Protein AF-J6I4E5-F1 (afdb_monomer)

Radius of gyration: 21.76 Å; Cα contacts (8 Å, |Δi|>4): 390; chains: 1; bounding box: 49×30×63 Å

Mean predicted aligned error: 10.04 Å

Foldseek 3Di:
DDDDDDDDDDDPPPPPPPPVPPAPAADCLFKFFDPDQKDKDKDWDQDWDWDQDPNWIKGAQRFGKIKMKMDRCNPQQKIKMWMKGDGRDDDPDPAHKIKTKIKMWRFGLFKIKIKIKMKIFKIWTWDDDPNDIDIDIDRGDIDIDIKMKMKGWPPSRNDGPCCVPVVRMPGPDDDDTDIDMDMDD

Solvent-accessible surface area (backbone atoms only — not comparable to full-atom values): 10669 Å² total; per-residue (Å²): 138,86,85,81,84,80,83,84,78,87,74,88,78,78,79,70,81,78,61,80,72,76,78,73,76,58,40,67,86,19,37,43,74,57,88,69,47,60,52,77,47,77,48,70,62,88,83,87,69,73,47,80,54,95,94,40,55,36,36,50,37,64,41,45,31,46,27,47,33,44,31,36,50,72,81,73,26,35,35,43,37,42,33,36,49,76,46,59,49,91,51,102,54,98,58,71,20,45,43,40,40,42,40,40,39,33,55,51,74,46,45,33,40,40,34,40,41,36,43,39,33,17,31,33,33,76,44,80,54,96,93,38,83,47,76,50,81,34,69,85,47,68,51,75,49,54,36,43,35,41,36,36,39,74,41,30,43,49,26,57,66,37,29,75,74,73,59,50,29,42,67,73,39,95,58,71,61,62,73,56,68,56,73,48,112

Secondary structure (DSSP, 8-state):
-----------------------PPP-TTTEEE-S---EEEEE-------EEETTEEEE---EEEEEEEEEETTTTSEEEEEEEEEEE---SS----EEEEEEEEEE-SSEEEEEEEEEEEEEEEEEEETTEEEEEEEEEEEEEEEEEEEEEETTTTT--HIIIII-SEEE-S-----EEEEEE-

Structure (mmCIF, N/CA/C/O backbone):
data_AF-J6I4E5-F1
#
_entry.id   AF-J6I4E5-F1
#
loop_
_atom_site.group_PDB
_atom_site.id
_atom_site.type_symbol
_atom_site.label_atom_id
_atom_site.label_alt_id
_atom_site.label_comp_id
_atom_site.label_asym_id
_atom_site.label_entity_id
_atom_site.label_seq_id
_atom_site.pdbx_PDB_ins_code
_atom_site.Cartn_x
_atom_site.Cartn_y
_atom_site.Cartn_z
_atom_site.occupancy
_atom_site.B_iso_or_equiv
_atom_site.auth_seq_id
_atom_site.auth_comp_id
_atom_site.auth_asym_id
_atom_site.auth_atom_id
_atom_site.pdbx_PDB_model_num
ATOM 1 N N . MET A 1 1 ? -11.568 13.460 -37.933 1.00 37.59 1 MET A N 1
ATOM 2 C CA . MET A 1 1 ? -12.802 13.325 -37.129 1.00 37.59 1 MET A CA 1
ATOM 3 C C . MET A 1 1 ? -12.469 12.569 -35.851 1.00 37.59 1 MET A C 1
ATOM 5 O O . MET A 1 1 ? -12.063 11.419 -35.934 1.00 37.59 1 MET A O 1
ATOM 9 N N . ARG A 1 2 ? -12.532 13.238 -34.693 1.00 39.62 2 ARG A N 1
ATOM 10 C CA . ARG A 1 2 ? -12.348 12.634 -33.363 1.00 39.62 2 ARG A CA 1
ATOM 11 C C . ARG A 1 2 ? -13.722 12.202 -32.860 1.00 39.62 2 ARG A C 1
ATOM 13 O O . ARG A 1 2 ? -14.578 13.060 -32.680 1.00 39.62 2 ARG A O 1
ATOM 20 N N . TYR A 1 3 ? -13.924 10.910 -32.638 1.00 40.72 3 TYR A N 1
ATOM 21 C CA . TYR A 1 3 ? -15.111 10.422 -31.945 1.00 40.72 3 TYR A CA 1
ATOM 22 C C . TYR A 1 3 ? -14.778 10.298 -30.463 1.00 40.72 3 TYR A C 1
ATOM 24 O O . TYR A 1 3 ? -14.055 9.395 -30.048 1.00 40.72 3 TYR A O 1
ATOM 32 N N . THR A 1 4 ? -15.276 11.244 -29.674 1.00 40.03 4 THR A N 1
ATOM 33 C CA . THR A 1 4 ? -15.307 11.131 -28.218 1.00 40.03 4 THR A CA 1
ATOM 34 C C . THR A 1 4 ? -16.595 10.398 -27.869 1.00 40.03 4 THR A C 1
ATOM 36 O O . THR A 1 4 ? -17.674 10.982 -27.907 1.00 40.03 4 THR A O 1
ATOM 39 N N . ILE A 1 5 ? -16.501 9.101 -27.588 1.00 45.50 5 ILE A N 1
ATOM 40 C CA . ILE A 1 5 ? -17.634 8.331 -27.070 1.00 45.50 5 ILE A CA 1
ATOM 41 C C . ILE A 1 5 ? -17.696 8.610 -25.569 1.00 45.50 5 ILE A C 1
ATOM 43 O O . ILE A 1 5 ? -16.899 8.085 -24.797 1.00 45.50 5 ILE A O 1
ATOM 47 N N . ILE A 1 6 ? -18.613 9.487 -25.170 1.00 47.22 6 ILE A N 1
ATOM 48 C CA . ILE A 1 6 ? -18.952 9.722 -23.766 1.00 47.22 6 ILE A CA 1
ATOM 49 C C . ILE A 1 6 ? -20.106 8.773 -23.439 1.00 47.22 6 ILE A C 1
ATOM 51 O O . ILE A 1 6 ? -21.256 9.035 -23.785 1.00 47.22 6 ILE A O 1
ATOM 55 N N . GLN A 1 7 ? -19.795 7.641 -22.810 1.00 36.03 7 GLN A N 1
ATOM 56 C CA . GLN A 1 7 ? -20.808 6.795 -22.182 1.00 36.03 7 GLN A CA 1
ATOM 57 C C . GLN A 1 7 ? -21.244 7.459 -20.873 1.00 36.03 7 GLN A C 1
ATOM 59 O O . GLN A 1 7 ? -20.488 7.509 -19.905 1.00 36.03 7 GLN A O 1
ATOM 64 N N . ILE A 1 8 ? -22.462 7.998 -20.858 1.00 42.75 8 ILE A N 1
ATOM 65 C CA . ILE A 1 8 ? -23.124 8.478 -19.644 1.00 42.75 8 ILE A CA 1
ATOM 66 C C . ILE A 1 8 ? -23.880 7.288 -19.056 1.00 42.75 8 ILE A C 1
ATOM 68 O O . ILE A 1 8 ? -24.980 6.958 -19.494 1.00 42.75 8 ILE A O 1
ATOM 72 N N . THR A 1 9 ? -23.270 6.617 -18.083 1.00 43.91 9 THR A N 1
ATOM 73 C CA . THR A 1 9 ? -23.942 5.587 -17.285 1.00 43.91 9 THR A CA 1
ATOM 74 C C . THR A 1 9 ? -24.596 6.271 -16.088 1.00 43.91 9 THR A C 1
ATOM 76 O O . THR A 1 9 ? -23.921 6.656 -15.135 1.00 43.91 9 THR A O 1
ATOM 79 N N . THR A 1 10 ? -25.913 6.461 -16.142 1.00 40.94 10 THR A N 1
ATOM 80 C CA . THR A 1 10 ? -26.705 6.979 -15.019 1.00 40.94 10 THR A CA 1
ATOM 81 C C . THR A 1 10 ? -26.720 5.940 -13.898 1.00 40.94 10 THR A C 1
ATOM 83 O O . THR A 1 10 ? -27.325 4.880 -14.047 1.00 40.94 10 THR A O 1
ATOM 86 N N . PHE A 1 11 ? -26.043 6.214 -12.780 1.00 45.56 11 PHE A N 1
ATOM 87 C CA . PHE A 1 11 ? -25.994 5.310 -11.630 1.00 45.56 11 PHE A CA 1
ATOM 88 C C . PHE A 1 11 ? -26.965 5.770 -10.538 1.00 45.56 11 PHE A C 1
ATOM 90 O O . PHE A 1 11 ? -26.900 6.907 -10.071 1.00 45.56 11 PHE A O 1
ATOM 97 N N . PHE A 1 12 ? -27.860 4.872 -10.119 1.00 36.31 12 PHE A N 1
ATOM 98 C CA . PHE A 1 12 ? -28.726 5.067 -8.958 1.00 36.31 12 PHE A CA 1
ATOM 99 C C . PHE A 1 12 ? -27.872 5.033 -7.687 1.00 36.31 12 PHE A C 1
ATOM 101 O O . PHE A 1 12 ? -27.502 3.976 -7.179 1.00 36.31 12 PHE A O 1
ATOM 108 N N . PHE A 1 13 ? -27.551 6.212 -7.164 1.00 37.28 13 PHE A N 1
ATOM 109 C CA . PHE A 1 13 ? -26.934 6.358 -5.855 1.00 37.28 13 PHE A CA 1
ATOM 110 C C . PHE A 1 13 ? -28.024 6.145 -4.797 1.00 37.28 13 PHE A C 1
ATOM 112 O O . PHE A 1 13 ? -28.752 7.068 -4.436 1.00 37.28 13 PHE A O 1
ATOM 119 N N . VAL A 1 14 ? -28.184 4.912 -4.308 1.00 39.34 14 VAL A N 1
ATOM 120 C CA . VAL A 1 14 ? -28.961 4.684 -3.085 1.00 39.34 14 VAL A CA 1
ATOM 121 C C . VAL A 1 14 ? -28.130 5.256 -1.941 1.00 39.34 14 VAL A C 1
ATOM 123 O O . VAL A 1 14 ? -27.245 4.593 -1.403 1.00 39.34 14 VAL A O 1
ATOM 126 N N . ILE A 1 15 ? -28.388 6.520 -1.594 1.00 43.16 15 ILE A N 1
ATOM 127 C CA . ILE A 1 15 ? -27.925 7.129 -0.346 1.00 43.16 15 ILE A CA 1
ATOM 128 C C . ILE A 1 15 ? -28.680 6.410 0.772 1.00 43.16 15 ILE A C 1
ATOM 130 O O . ILE A 1 15 ? -29.715 6.863 1.261 1.00 43.16 15 ILE A O 1
ATOM 134 N N . LEU A 1 16 ? -28.193 5.231 1.153 1.00 40.03 16 LEU A N 1
ATOM 135 C CA . LEU A 1 16 ? -28.615 4.594 2.384 1.00 40.03 16 LEU A CA 1
ATOM 136 C C . LEU A 1 16 ? -28.055 5.475 3.496 1.00 40.03 16 LEU A C 1
ATOM 138 O O . LEU A 1 16 ? -26.851 5.459 3.727 1.00 40.03 16 LEU A O 1
ATOM 142 N N . ASN A 1 17 ? -28.920 6.310 4.077 1.00 36.25 17 ASN A N 1
ATOM 143 C CA . ASN A 1 17 ? -28.700 7.144 5.257 1.00 36.25 17 ASN A CA 1
ATOM 144 C C . ASN A 1 17 ? -27.487 6.686 6.082 1.00 36.25 17 ASN A C 1
ATOM 146 O O . ASN A 1 17 ? -27.611 5.853 6.984 1.00 36.25 17 ASN A O 1
ATOM 150 N N . ILE A 1 18 ? -26.310 7.249 5.786 1.00 46.31 18 ILE A N 1
ATOM 151 C CA . ILE A 1 18 ? -25.128 7.125 6.635 1.00 46.31 18 ILE A CA 1
ATOM 152 C C . ILE A 1 18 ? -25.397 8.066 7.804 1.00 46.31 18 ILE A C 1
ATOM 154 O O . ILE A 1 18 ? -24.835 9.152 7.915 1.00 46.31 18 ILE A O 1
ATOM 158 N N . THR A 1 19 ? -26.311 7.659 8.684 1.00 43.56 19 THR A N 1
ATOM 159 C CA . THR A 1 19 ? -26.221 8.081 10.075 1.00 43.56 19 THR A CA 1
ATOM 160 C C . T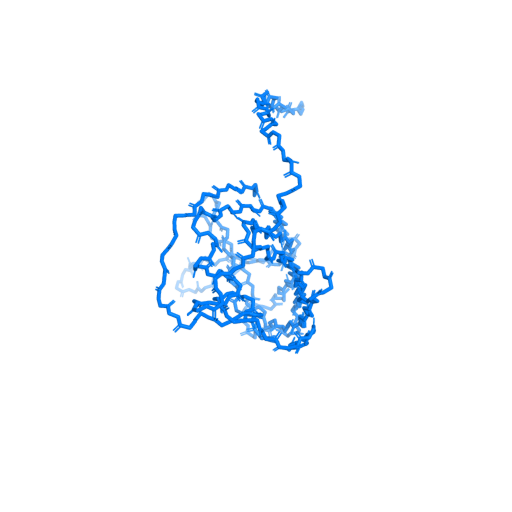HR A 1 19 ? -24.780 7.803 10.462 1.00 43.56 19 THR A C 1
ATOM 162 O O . THR A 1 19 ? -24.308 6.680 10.270 1.00 43.56 19 THR A O 1
ATOM 165 N N . PHE A 1 20 ? -24.049 8.841 10.885 1.00 44.84 20 PHE A N 1
ATOM 166 C CA . PHE A 1 20 ? -22.719 8.692 11.463 1.00 44.84 20 PHE A CA 1
ATOM 167 C C . PHE A 1 20 ? -22.801 7.502 12.399 1.00 44.84 20 PHE A C 1
ATOM 169 O O . PHE A 1 20 ? -23.506 7.573 13.404 1.00 44.84 20 PHE A O 1
ATOM 176 N N . ALA A 1 21 ? -22.226 6.372 11.981 1.00 47.66 21 ALA A N 1
ATOM 177 C CA . ALA A 1 21 ? -22.474 5.111 12.640 1.00 47.66 21 ALA A CA 1
ATOM 178 C C . ALA A 1 21 ? -21.911 5.267 14.044 1.00 47.66 21 ALA A C 1
ATOM 180 O O . ALA A 1 21 ? -20.694 5.200 14.218 1.00 47.66 21 ALA A O 1
ATOM 181 N N . ILE A 1 22 ? -22.793 5.541 15.012 1.00 47.34 22 ILE A N 1
ATOM 182 C CA . ILE A 1 22 ? -22.440 5.681 16.416 1.00 47.34 22 ILE A CA 1
ATOM 183 C C . ILE A 1 22 ? -21.686 4.401 16.730 1.00 47.34 22 ILE A C 1
ATOM 185 O O . ILE A 1 22 ? -22.199 3.285 16.564 1.00 47.34 22 ILE A O 1
ATOM 189 N N . ALA A 1 23 ? -20.395 4.579 16.982 1.00 53.03 23 ALA A N 1
ATOM 190 C CA . ALA A 1 23 ? -19.439 3.501 17.026 1.00 53.03 23 ALA A CA 1
ATOM 191 C C . ALA A 1 23 ? -19.813 2.624 18.218 1.00 53.03 23 ALA A C 1
ATOM 193 O O . ALA A 1 23 ? -19.509 2.967 19.351 1.00 53.03 23 ALA A O 1
ATOM 194 N N . GLN A 1 24 ? -20.506 1.515 17.961 1.00 61.06 24 GLN A N 1
ATOM 195 C CA . GLN A 1 24 ? -20.864 0.574 19.012 1.00 61.06 24 GLN A CA 1
ATOM 196 C C . GLN A 1 24 ? -19.583 0.082 19.684 1.00 61.06 24 GLN A C 1
ATOM 198 O O . GLN A 1 24 ? -18.591 -0.213 19.003 1.00 61.06 24 GLN A O 1
ATOM 203 N N . ASP A 1 25 ? -19.595 0.037 21.010 1.00 72.62 25 ASP A N 1
ATOM 204 C CA . ASP A 1 25 ? -18.438 -0.425 21.754 1.00 72.62 25 ASP A CA 1
ATOM 205 C C . ASP A 1 25 ? -18.138 -1.882 21.437 1.00 72.62 25 ASP A C 1
ATOM 207 O O . ASP A 1 25 ? -19.034 -2.708 21.220 1.00 72.62 25 ASP A O 1
ATOM 211 N N . LYS A 1 26 ? -16.839 -2.157 21.312 1.00 82.88 26 LYS A N 1
ATOM 212 C CA . LYS A 1 26 ? -16.362 -3.506 21.057 1.00 82.88 26 LYS A CA 1
ATOM 213 C C . LYS A 1 26 ? -16.487 -4.323 22.327 1.00 82.88 26 LYS A C 1
ATOM 215 O O . LYS A 1 26 ? -16.361 -3.803 23.432 1.00 82.88 26 LYS A O 1
ATOM 220 N N . ASP A 1 27 ? -16.721 -5.611 22.141 1.00 87.12 27 ASP A N 1
ATOM 221 C CA . ASP A 1 27 ? -16.734 -6.558 23.240 1.00 87.12 27 ASP A CA 1
ATOM 222 C C . ASP A 1 27 ? -15.291 -6.753 23.727 1.00 87.12 27 ASP A C 1
ATOM 224 O O . ASP A 1 27 ? -14.469 -7.363 23.037 1.00 87.12 27 ASP A O 1
ATOM 228 N N . THR A 1 28 ? -14.970 -6.201 24.899 1.00 87.56 28 THR A N 1
ATOM 229 C CA . THR A 1 28 ? -13.613 -6.210 25.469 1.00 87.56 28 THR A CA 1
ATOM 230 C C . THR A 1 28 ? -13.129 -7.612 25.837 1.00 87.56 28 THR A C 1
ATOM 232 O O . THR A 1 28 ? -11.925 -7.832 25.944 1.00 87.56 28 THR A O 1
ATOM 235 N N . LEU A 1 29 ? -14.036 -8.593 25.951 1.00 92.12 29 LEU A N 1
ATOM 236 C CA . LEU A 1 29 ? -13.676 -10.005 26.112 1.00 92.12 29 LEU A CA 1
ATOM 237 C C . LEU A 1 29 ? -13.125 -10.620 24.816 1.00 92.12 29 LEU A C 1
ATOM 239 O O . LEU A 1 29 ? -12.485 -11.673 24.861 1.00 92.12 29 LEU A O 1
ATOM 243 N N . TYR A 1 30 ? -13.405 -9.997 23.668 1.00 91.62 30 TYR A N 1
ATOM 244 C CA . TYR A 1 30 ? -12.978 -10.447 22.344 1.00 91.62 30 TYR A CA 1
ATOM 245 C C . TYR A 1 30 ? -11.895 -9.561 21.742 1.00 91.62 30 TYR A C 1
ATOM 247 O O . TYR A 1 30 ? -11.025 -10.082 21.046 1.00 91.62 30 TYR A O 1
ATOM 255 N N . VAL A 1 31 ? -11.943 -8.249 21.976 1.00 90.81 31 VAL A N 1
ATOM 256 C CA . VAL A 1 31 ? -11.064 -7.279 21.320 1.00 90.81 31 VAL A CA 1
ATOM 257 C C . VAL A 1 31 ? -10.491 -6.297 22.332 1.00 90.81 31 VAL A C 1
ATOM 259 O O . VAL A 1 31 ? -11.226 -5.641 23.063 1.00 90.81 31 VAL A O 1
ATOM 262 N N . GLN A 1 32 ? -9.171 -6.152 22.323 1.00 90.69 32 GLN A N 1
ATOM 263 C CA . GLN A 1 32 ? -8.441 -5.213 23.170 1.00 90.69 32 GLN A CA 1
ATOM 264 C C . GLN A 1 32 ? -7.775 -4.134 22.319 1.00 90.69 32 GLN A C 1
ATOM 266 O O . GLN A 1 32 ? -7.131 -4.447 21.324 1.00 90.69 32 GLN A O 1
ATOM 271 N N . GLU A 1 33 ? -7.880 -2.868 22.711 1.00 87.06 33 GLU A N 1
ATOM 272 C CA . GLU A 1 33 ? -7.160 -1.780 22.040 1.00 87.06 33 GLU A CA 1
ATOM 273 C C . GLU A 1 33 ? -5.726 -1.655 22.566 1.00 87.06 33 GLU A C 1
ATOM 275 O O . GLU A 1 33 ? -5.485 -1.722 23.774 1.00 87.06 33 GLU A O 1
ATOM 280 N N . TYR A 1 34 ? -4.768 -1.404 21.673 1.00 86.56 34 TYR A N 1
ATOM 281 C CA . TYR A 1 34 ? -3.417 -1.041 22.088 1.00 86.56 34 TYR A CA 1
ATOM 282 C C . TYR A 1 34 ? -3.360 0.414 22.591 1.00 86.56 34 TYR A C 1
ATOM 284 O O . TYR A 1 34 ? -4.104 1.290 22.130 1.00 86.56 34 TYR A O 1
ATOM 292 N N . PRO A 1 35 ? -2.453 0.725 23.535 1.00 82.81 35 PRO A N 1
ATOM 293 C CA . PRO A 1 35 ? -2.331 2.076 24.075 1.00 82.81 35 PRO A CA 1
ATOM 294 C C . PRO A 1 35 ? -1.676 3.056 23.088 1.00 82.81 35 PRO A C 1
ATOM 296 O O . PRO A 1 35 ? -1.903 4.264 23.186 1.00 82.81 35 PRO A O 1
ATOM 299 N N . HIS A 1 36 ? -0.887 2.558 22.130 1.00 83.44 36 HIS A N 1
ATOM 300 C CA . HIS A 1 36 ? -0.099 3.380 21.213 1.00 83.44 36 HIS A CA 1
ATOM 301 C C . HIS A 1 36 ? -0.985 4.190 20.260 1.00 83.44 36 HIS A C 1
ATOM 303 O O . HIS A 1 36 ? -1.789 3.648 19.501 1.00 83.44 36 HIS A O 1
ATOM 309 N N . LYS A 1 37 ? -0.823 5.517 20.288 1.00 84.88 37 LYS A N 1
ATOM 310 C CA . LYS A 1 37 ? -1.666 6.445 19.519 1.00 84.88 37 LYS A CA 1
ATOM 311 C C . LYS A 1 37 ? -1.223 6.605 18.066 1.00 84.88 37 LYS A C 1
ATOM 313 O O . LYS A 1 37 ? -2.062 6.899 17.215 1.00 84.88 37 LYS A O 1
ATOM 318 N N . TRP A 1 38 ? 0.066 6.412 17.801 1.00 88.25 38 TRP A N 1
ATOM 319 C CA . TRP A 1 38 ? 0.675 6.580 16.490 1.00 88.25 38 TRP A CA 1
ATOM 320 C C . TRP A 1 38 ? 1.823 5.592 16.274 1.00 88.25 38 TRP A C 1
ATOM 322 O O . 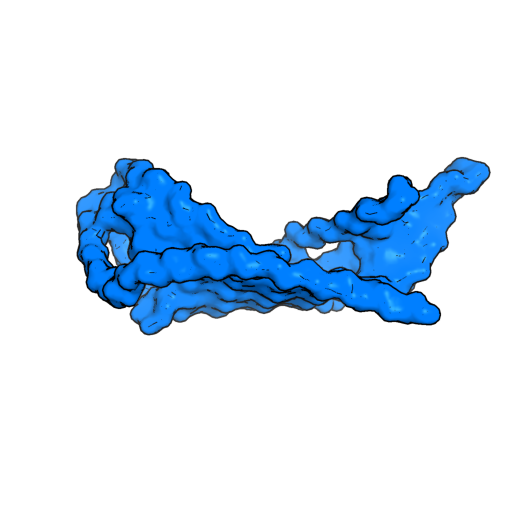TRP A 1 38 ? 2.296 4.965 17.222 1.00 88.25 38 TRP A O 1
ATOM 332 N N . TRP A 1 39 ? 2.242 5.436 15.022 1.00 88.94 39 TRP A N 1
ATOM 333 C CA . TRP A 1 39 ? 3.425 4.666 14.644 1.00 88.94 39 TRP A CA 1
ATOM 334 C C . TRP A 1 39 ? 4.042 5.222 13.364 1.00 88.94 39 TRP A C 1
ATOM 336 O O . TRP A 1 39 ? 3.353 5.853 12.561 1.00 88.94 39 TRP A O 1
ATOM 346 N N . VAL A 1 40 ? 5.329 4.943 13.170 1.00 91.88 40 VAL A N 1
ATOM 347 C CA . VAL A 1 40 ? 6.063 5.189 11.924 1.00 91.88 40 VAL A CA 1
ATOM 348 C C . VAL A 1 40 ? 6.750 3.888 11.521 1.00 91.88 40 VAL A C 1
ATOM 350 O O . VAL A 1 40 ? 7.244 3.167 12.387 1.00 91.88 40 VAL A O 1
ATOM 353 N N . LYS A 1 41 ? 6.742 3.548 10.228 1.00 90.62 41 LYS A N 1
ATOM 354 C CA . LYS A 1 41 ? 7.430 2.358 9.707 1.00 90.62 41 LYS A CA 1
ATOM 355 C C . LYS A 1 41 ? 8.154 2.672 8.410 1.00 90.62 41 LYS A C 1
ATOM 357 O O . LYS A 1 41 ? 7.606 3.367 7.561 1.00 90.62 41 LYS A O 1
ATOM 362 N N . ALA A 1 42 ? 9.340 2.107 8.241 1.00 93.19 42 ALA A N 1
ATOM 363 C CA . ALA A 1 42 ? 9.970 1.963 6.937 1.00 93.19 42 ALA A CA 1
ATOM 364 C C . ALA A 1 42 ? 9.672 0.556 6.403 1.00 93.19 42 ALA A C 1
ATOM 366 O O . ALA A 1 42 ? 9.575 -0.396 7.178 1.00 93.19 42 ALA A O 1
ATOM 367 N N . PHE A 1 43 ? 9.482 0.421 5.096 1.00 90.38 43 PHE A N 1
ATOM 368 C CA . PHE A 1 43 ? 9.214 -0.863 4.455 1.00 90.38 43 PHE A CA 1
ATOM 369 C C . PHE A 1 43 ? 9.771 -0.895 3.033 1.00 90.38 43 PHE A C 1
ATOM 371 O O . PHE A 1 43 ? 10.015 0.140 2.419 1.00 90.38 43 PHE A O 1
ATOM 378 N N 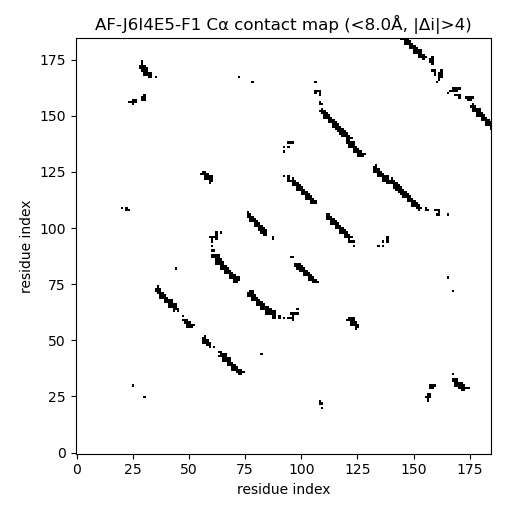. ILE A 1 44 ? 9.948 -2.098 2.499 1.00 90.25 44 ILE A N 1
ATOM 379 C CA . ILE A 1 44 ? 10.409 -2.329 1.131 1.00 90.25 44 ILE A CA 1
ATOM 380 C C . ILE A 1 44 ? 9.267 -3.017 0.376 1.00 90.25 44 ILE A C 1
ATOM 382 O O . ILE A 1 44 ? 9.030 -4.206 0.601 1.00 90.25 44 ILE A O 1
ATOM 386 N N . PRO A 1 45 ? 8.497 -2.298 -0.461 1.00 85.00 45 PRO A N 1
ATOM 387 C CA . PRO A 1 45 ? 7.431 -2.917 -1.232 1.00 85.00 45 PRO A CA 1
ATOM 388 C C . PRO A 1 45 ? 7.986 -3.623 -2.468 1.00 85.00 45 PRO A C 1
ATOM 390 O O . PRO A 1 45 ? 8.797 -3.069 -3.207 1.00 85.00 45 PRO A O 1
ATOM 393 N N . ASN A 1 46 ? 7.471 -4.820 -2.734 1.00 80.12 46 ASN A N 1
ATOM 394 C CA . ASN A 1 46 ? 7.691 -5.530 -3.986 1.00 80.12 46 ASN A CA 1
ATOM 395 C C . ASN A 1 46 ? 6.372 -5.538 -4.774 1.00 80.12 46 ASN A C 1
ATOM 397 O O . ASN A 1 46 ? 5.430 -6.236 -4.402 1.00 80.12 46 ASN A O 1
ATOM 401 N N . LYS A 1 47 ? 6.271 -4.686 -5.801 1.00 78.19 47 LYS A N 1
ATOM 402 C CA . LYS A 1 47 ? 5.076 -4.533 -6.646 1.00 78.19 47 LYS A CA 1
ATOM 403 C C . LYS A 1 47 ? 5.467 -4.759 -8.103 1.00 78.19 47 LYS A C 1
ATOM 405 O O . LYS A 1 47 ? 6.437 -4.178 -8.579 1.00 78.19 47 LYS A O 1
ATOM 410 N N . MET A 1 48 ? 4.685 -5.575 -8.805 1.00 75.62 48 MET A N 1
ATOM 411 C CA . MET A 1 48 ? 4.849 -5.848 -10.231 1.00 75.62 48 MET A CA 1
ATOM 412 C C . MET A 1 48 ? 3.599 -5.391 -10.981 1.00 75.62 48 MET A C 1
ATOM 414 O O . MET A 1 48 ? 2.478 -5.677 -10.563 1.00 75.62 48 MET A O 1
ATOM 418 N N . LEU A 1 49 ? 3.802 -4.700 -12.099 1.00 85.38 49 LEU A N 1
ATOM 419 C CA . LEU A 1 49 ? 2.749 -4.304 -13.023 1.00 85.38 49 LEU A CA 1
ATOM 420 C C . LEU A 1 49 ? 3.158 -4.763 -14.416 1.00 85.38 49 LEU A C 1
ATOM 422 O O . LEU A 1 49 ? 4.257 -4.454 -14.847 1.00 85.38 49 LEU A O 1
ATOM 426 N N . THR A 1 50 ? 2.276 -5.444 -15.134 1.00 87.19 50 THR A N 1
ATOM 427 C CA . THR A 1 50 ? 2.516 -5.845 -16.522 1.00 87.19 50 THR A CA 1
ATOM 428 C C . THR A 1 50 ? 1.308 -5.436 -17.349 1.00 87.19 50 THR A C 1
ATOM 430 O O . THR A 1 50 ? 0.173 -5.646 -16.924 1.00 87.19 50 THR A O 1
ATOM 433 N N . ILE A 1 51 ? 1.538 -4.856 -18.528 1.00 90.62 51 ILE A N 1
ATOM 434 C CA . ILE A 1 51 ? 0.462 -4.483 -19.454 1.00 90.62 51 ILE A CA 1
ATOM 435 C C . ILE A 1 51 ? 0.409 -5.521 -20.569 1.00 90.62 51 ILE A C 1
ATOM 437 O O . ILE A 1 51 ? 1.420 -5.787 -21.223 1.00 90.62 51 ILE A O 1
ATOM 441 N N . LEU A 1 52 ? -0.776 -6.074 -20.810 1.00 91.69 52 LEU A N 1
ATOM 442 C CA . LEU A 1 52 ? -1.058 -6.894 -21.981 1.00 91.69 52 LEU A CA 1
ATOM 443 C C . LEU A 1 52 ? -1.852 -6.057 -22.985 1.00 91.69 52 LEU A C 1
ATOM 445 O O . LEU A 1 52 ? -2.960 -5.619 -22.688 1.00 91.69 52 LEU A O 1
ATOM 449 N N . HIS A 1 53 ? -1.294 -5.848 -24.173 1.00 88.94 53 HIS A N 1
ATOM 450 C CA . HIS A 1 53 ? -1.964 -5.128 -25.253 1.00 88.94 53 HIS A CA 1
ATOM 451 C C . HIS A 1 53 ? -1.602 -5.762 -26.596 1.00 88.94 53 HIS A C 1
ATOM 453 O O . HIS A 1 53 ? -0.423 -5.970 -26.877 1.00 88.94 53 HIS A O 1
ATOM 459 N N . ASP A 1 54 ? -2.601 -6.126 -27.403 1.00 87.12 54 ASP A N 1
ATOM 460 C CA . ASP A 1 54 ? -2.426 -6.751 -28.724 1.00 87.12 54 ASP A CA 1
ATOM 461 C C . ASP A 1 54 ? -1.428 -7.924 -28.741 1.00 87.12 54 ASP A C 1
ATOM 463 O O . ASP A 1 54 ? -0.525 -7.998 -29.578 1.00 87.12 54 ASP A O 1
ATOM 467 N N . LYS A 1 55 ? -1.564 -8.844 -27.773 1.00 85.38 55 LYS A N 1
ATOM 468 C CA . LYS A 1 55 ? -0.669 -10.005 -27.559 1.00 85.38 55 LYS A CA 1
ATOM 469 C C . LYS A 1 55 ? 0.798 -9.640 -27.266 1.00 85.38 55 LYS A C 1
ATOM 471 O O . LYS A 1 55 ? 1.652 -10.524 -27.234 1.00 85.38 55 LYS A O 1
ATOM 476 N N . LYS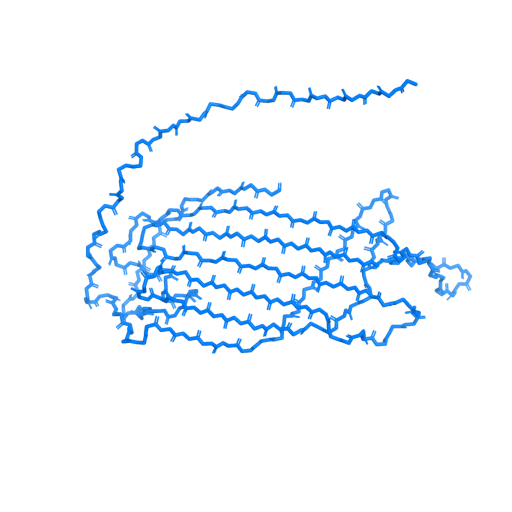 A 1 56 ? 1.110 -8.363 -27.030 1.00 87.12 56 LYS A N 1
ATOM 477 C CA . LYS A 1 56 ? 2.417 -7.890 -26.562 1.00 87.12 56 LYS A CA 1
ATOM 478 C C . LYS A 1 56 ? 2.362 -7.625 -25.066 1.00 87.12 56 LYS A C 1
ATOM 480 O O . LYS A 1 56 ? 1.373 -7.118 -24.541 1.00 87.12 56 LYS A O 1
ATOM 485 N N . ILE A 1 57 ? 3.460 -7.962 -24.402 1.00 89.88 57 ILE A N 1
ATOM 486 C CA . ILE A 1 57 ? 3.642 -7.777 -22.968 1.00 89.88 57 ILE A CA 1
ATOM 487 C C . ILE A 1 57 ? 4.604 -6.612 -22.761 1.00 89.88 57 ILE A C 1
ATOM 489 O O . ILE A 1 57 ? 5.735 -6.652 -23.253 1.00 89.88 57 ILE A O 1
ATOM 493 N N . TYR A 1 58 ? 4.153 -5.598 -22.032 1.00 89.69 58 TYR A N 1
ATOM 494 C CA . TYR A 1 58 ? 4.963 -4.464 -21.610 1.00 89.69 58 TYR A CA 1
ATOM 495 C C . TYR A 1 58 ? 5.296 -4.645 -20.133 1.00 89.69 58 TYR A C 1
ATOM 497 O O . TYR A 1 58 ? 4.398 -4.674 -19.288 1.00 89.69 58 TYR A O 1
ATOM 505 N N . ASN A 1 59 ? 6.583 -4.773 -19.836 1.00 87.19 59 ASN A N 1
ATOM 506 C CA . ASN A 1 59 ? 7.093 -4.949 -18.483 1.00 87.19 59 ASN A CA 1
ATOM 507 C C . ASN A 1 59 ? 7.870 -3.699 -18.056 1.00 87.19 59 ASN A C 1
ATOM 509 O O . ASN A 1 59 ? 8.580 -3.126 -18.880 1.00 87.19 59 ASN A O 1
ATOM 513 N N . PRO A 1 60 ? 7.761 -3.257 -16.801 1.00 83.38 60 PRO A N 1
ATOM 514 C CA . PRO A 1 60 ? 8.655 -2.269 -16.229 1.00 83.38 60 PRO A CA 1
ATOM 515 C C . PRO A 1 60 ? 10.009 -2.914 -15.916 1.00 83.38 60 PRO A C 1
ATOM 517 O O . PRO A 1 60 ? 10.110 -4.119 -15.674 1.00 83.38 60 PRO A O 1
ATOM 520 N N . THR A 1 61 ? 11.054 -2.100 -15.866 1.00 78.25 61 THR A N 1
ATOM 521 C CA . THR A 1 61 ? 12.357 -2.476 -15.331 1.00 78.25 61 THR A CA 1
ATOM 522 C C . THR A 1 61 ? 12.285 -2.456 -13.808 1.00 78.25 61 THR A C 1
ATOM 524 O O . THR A 1 61 ? 12.430 -1.395 -13.218 1.00 78.25 61 THR A O 1
ATOM 527 N N . TYR A 1 62 ? 11.990 -3.598 -13.180 1.00 75.19 62 TYR A N 1
ATOM 528 C CA . TYR A 1 62 ? 11.782 -3.770 -11.732 1.00 75.19 62 TYR A CA 1
ATOM 529 C C . TYR A 1 62 ? 12.648 -2.836 -10.859 1.00 75.19 62 TYR A C 1
ATOM 531 O O . TYR A 1 62 ? 13.809 -3.151 -10.595 1.00 75.19 62 TYR A O 1
ATOM 539 N N . PRO A 1 63 ? 12.132 -1.683 -10.395 1.00 75.06 63 PRO A N 1
ATOM 540 C CA . PRO A 1 63 ? 12.924 -0.805 -9.557 1.00 75.06 63 PRO A CA 1
ATOM 541 C C . PRO A 1 63 ? 12.803 -1.244 -8.099 1.00 75.06 63 PRO A C 1
ATOM 543 O O . PRO A 1 63 ? 11.738 -1.664 -7.638 1.00 75.06 63 PRO A O 1
ATOM 546 N N . GLN A 1 64 ? 13.897 -1.123 -7.352 1.00 83.38 64 GLN A N 1
ATOM 547 C CA . GLN A 1 64 ? 13.863 -1.316 -5.913 1.00 83.38 64 GLN A CA 1
ATOM 548 C C . GLN A 1 64 ? 13.175 -0.105 -5.274 1.00 83.38 64 GLN A C 1
ATOM 550 O O . GLN A 1 64 ? 13.675 1.024 -5.331 1.00 83.38 64 GLN A O 1
ATOM 555 N N . ASN A 1 65 ? 12.023 -0.352 -4.657 1.00 86.00 65 ASN A N 1
ATOM 556 C CA . ASN A 1 65 ? 11.235 0.673 -3.986 1.00 86.00 65 ASN A CA 1
ATOM 557 C C . ASN A 1 65 ? 11.518 0.676 -2.483 1.00 86.00 65 ASN A C 1
ATOM 559 O O . ASN A 1 65 ? 11.743 -0.374 -1.878 1.00 86.00 65 ASN A O 1
ATOM 563 N N . ILE A 1 66 ? 11.445 1.854 -1.872 1.00 90.19 66 ILE A N 1
ATOM 564 C CA . ILE A 1 66 ? 11.430 2.026 -0.417 1.00 90.19 66 ILE A CA 1
ATOM 565 C C . ILE A 1 66 ? 10.195 2.849 -0.071 1.00 90.19 66 ILE A C 1
ATOM 567 O O . ILE A 1 66 ? 9.772 3.726 -0.825 1.00 90.19 66 ILE A O 1
ATOM 571 N N . GLY A 1 67 ? 9.578 2.530 1.058 1.00 91.44 67 GLY A N 1
ATOM 572 C CA . GLY A 1 67 ? 8.417 3.228 1.565 1.00 91.44 67 GLY A CA 1
ATOM 573 C C . GLY A 1 67 ? 8.555 3.618 3.021 1.00 91.44 67 GLY A C 1
ATOM 574 O O . GLY A 1 67 ? 9.240 2.966 3.811 1.00 91.44 67 GLY A O 1
ATOM 575 N N . VAL A 1 68 ? 7.849 4.683 3.370 1.00 93.19 68 VAL A N 1
ATOM 576 C CA . VAL A 1 68 ? 7.643 5.137 4.739 1.00 93.19 68 VAL A CA 1
ATOM 577 C C . VAL A 1 68 ? 6.142 5.234 4.973 1.00 93.19 68 VAL A C 1
ATOM 579 O O . VAL A 1 68 ? 5.375 5.623 4.094 1.00 93.19 68 VAL A O 1
ATOM 582 N N . GLY A 1 69 ? 5.702 4.836 6.158 1.00 91.75 69 GLY A N 1
ATOM 583 C CA . GLY A 1 69 ? 4.316 4.942 6.576 1.00 91.75 69 GLY A CA 1
ATOM 584 C C . GLY A 1 69 ? 4.195 5.589 7.942 1.00 91.75 69 GLY A C 1
ATOM 585 O O . GLY A 1 69 ? 5.057 5.404 8.800 1.00 91.75 69 GLY A O 1
ATOM 586 N N . VAL A 1 70 ? 3.094 6.304 8.138 1.00 90.94 70 VAL A N 1
ATOM 587 C CA . VAL A 1 70 ? 2.680 6.888 9.411 1.00 90.94 70 VAL A CA 1
ATOM 588 C C . VAL A 1 70 ? 1.244 6.467 9.676 1.00 90.94 70 VAL A C 1
ATOM 590 O O . VAL A 1 70 ? 0.397 6.533 8.787 1.00 90.94 70 VAL A O 1
ATOM 593 N N . GLY A 1 71 ? 0.945 6.059 10.903 1.00 88.56 71 GLY A N 1
ATOM 594 C CA . GLY A 1 71 ? -0.426 5.792 11.317 1.00 88.56 71 GLY A CA 1
ATOM 595 C C . GLY A 1 71 ? -0.844 6.597 12.525 1.00 88.56 71 GLY A C 1
ATOM 596 O O . GLY A 1 71 ? -0.126 6.643 13.519 1.00 88.56 71 GLY A O 1
ATOM 597 N N . LEU A 1 72 ? -2.031 7.194 12.450 1.00 84.62 72 LEU A N 1
ATOM 598 C CA . LEU A 1 72 ? -2.659 8.032 13.472 1.00 84.62 72 LEU A CA 1
ATOM 599 C C . LEU A 1 72 ? -3.893 7.315 14.046 1.00 84.62 72 LEU A C 1
ATOM 601 O O . LEU A 1 72 ? -5.036 7.769 13.926 1.00 84.62 72 LEU A O 1
ATOM 605 N N . ARG A 1 73 ? -3.627 6.165 14.675 1.00 74.88 73 ARG A N 1
ATOM 606 C CA . ARG A 1 73 ? -4.598 5.143 15.108 1.00 74.88 73 ARG A CA 1
ATOM 607 C C . ARG A 1 73 ? -5.724 5.698 15.988 1.00 74.88 73 ARG A C 1
ATOM 609 O O . ARG A 1 73 ? -6.895 5.467 15.711 1.00 74.88 73 ARG A O 1
ATOM 616 N N . LYS A 1 74 ? -5.385 6.441 17.050 1.00 68.06 74 LYS A N 1
ATOM 617 C CA . LYS A 1 74 ? -6.369 6.930 18.045 1.00 68.06 74 LYS A CA 1
ATOM 618 C C . LYS A 1 74 ? -6.930 8.324 17.769 1.00 68.06 74 LYS A C 1
ATOM 620 O O . LYS A 1 74 ? -7.906 8.699 18.404 1.00 68.06 74 LYS A O 1
ATOM 625 N N . ILE A 1 75 ? -6.313 9.089 16.868 1.00 66.31 75 ILE A N 1
ATOM 626 C CA . ILE A 1 75 ? -6.726 10.474 16.591 1.00 66.31 75 ILE A CA 1
ATOM 627 C C . ILE A 1 75 ? -7.773 10.485 15.475 1.00 66.31 75 ILE A C 1
ATOM 629 O O . ILE A 1 75 ? -8.847 11.050 15.640 1.00 66.31 75 ILE A O 1
ATOM 633 N N . ILE A 1 76 ? -7.470 9.819 14.357 1.00 70.81 76 ILE A N 1
ATOM 634 C CA . ILE A 1 76 ? -8.325 9.815 13.159 1.00 70.81 76 ILE A CA 1
ATOM 635 C C . ILE A 1 76 ? -8.566 8.412 12.576 1.00 70.81 76 ILE A C 1
ATOM 637 O O . ILE A 1 76 ? -9.341 8.275 11.628 1.00 70.81 76 ILE A O 1
ATOM 641 N N . GLY A 1 77 ? -7.940 7.366 13.137 1.00 73.00 77 GLY A N 1
ATOM 642 C CA . GLY A 1 77 ? -8.098 5.977 12.682 1.00 73.00 77 GLY A CA 1
ATOM 643 C C . GLY A 1 77 ? -7.587 5.744 11.261 1.00 73.00 77 GLY A C 1
ATOM 644 O O . GLY A 1 77 ? -8.190 4.976 10.513 1.00 73.00 77 GLY A O 1
ATOM 645 N N . MET A 1 78 ? -6.536 6.470 10.870 1.00 82.81 78 MET A N 1
ATOM 646 C CA . MET A 1 78 ? -6.030 6.523 9.499 1.00 82.81 78 MET A CA 1
ATOM 647 C C . MET A 1 78 ? -4.539 6.203 9.449 1.00 82.81 78 MET A C 1
ATOM 649 O O . MET A 1 78 ? -3.764 6.665 10.287 1.00 82.81 78 MET A O 1
ATOM 653 N N . ASN A 1 79 ? -4.145 5.457 8.425 1.00 87.81 79 ASN A N 1
ATOM 654 C CA . ASN A 1 79 ? -2.775 5.126 8.082 1.00 87.81 79 ASN A CA 1
ATOM 655 C C . ASN A 1 79 ? -2.468 5.654 6.685 1.00 87.81 79 ASN A C 1
ATOM 657 O O . ASN A 1 79 ? -3.266 5.499 5.764 1.00 87.81 79 ASN A O 1
ATOM 661 N N . LEU A 1 80 ? -1.300 6.261 6.541 1.00 89.38 80 LEU A N 1
ATOM 662 C CA . LEU A 1 80 ? -0.787 6.814 5.300 1.00 89.38 80 LEU A CA 1
ATOM 663 C C . LEU A 1 80 ? 0.542 6.140 4.994 1.00 89.38 80 LEU A C 1
ATOM 665 O O . LEU A 1 80 ? 1.418 6.063 5.854 1.00 89.38 80 LEU A O 1
ATOM 669 N N . LEU A 1 81 ? 0.684 5.622 3.782 1.00 90.38 81 LEU A N 1
ATOM 670 C CA . LEU A 1 81 ? 1.897 4.982 3.305 1.00 90.38 81 LEU A CA 1
ATOM 671 C C . LEU A 1 81 ? 2.283 5.607 1.975 1.00 90.38 81 LEU A C 1
ATOM 673 O O . LEU A 1 81 ? 1.460 5.740 1.072 1.00 90.38 81 LEU A O 1
ATOM 677 N N . VAL A 1 82 ? 3.555 5.958 1.855 1.00 88.75 82 VAL A N 1
ATOM 678 C CA . VAL A 1 82 ? 4.132 6.486 0.624 1.00 88.75 82 VAL A CA 1
ATOM 679 C C . VAL A 1 82 ? 5.354 5.656 0.290 1.00 88.75 82 VAL A C 1
ATOM 681 O O . VAL A 1 82 ? 6.158 5.344 1.167 1.00 88.75 82 VAL A O 1
ATOM 684 N N . SER A 1 83 ? 5.499 5.286 -0.974 1.00 86.69 83 SER A N 1
ATOM 685 C CA . SER A 1 83 ? 6.683 4.600 -1.473 1.00 86.69 83 SER A CA 1
ATOM 686 C C . SER A 1 83 ? 7.101 5.124 -2.833 1.00 86.69 83 SER A C 1
ATOM 688 O O . SER A 1 83 ? 6.269 5.549 -3.636 1.00 86.69 83 SER A O 1
ATOM 690 N N . PHE A 1 84 ? 8.407 5.110 -3.062 1.00 86.44 84 PHE A N 1
ATOM 691 C CA . PHE A 1 84 ? 9.036 5.609 -4.273 1.00 86.44 84 PHE A CA 1
ATOM 692 C C . PHE A 1 84 ? 10.182 4.686 -4.692 1.00 86.44 84 PHE A C 1
ATOM 694 O O . PHE A 1 84 ? 10.796 4.005 -3.862 1.00 86.44 84 PHE A O 1
ATOM 701 N N . SER A 1 85 ? 10.467 4.657 -5.990 1.00 81.38 85 SER A N 1
ATOM 702 C CA . SER A 1 85 ? 11.643 3.983 -6.540 1.00 81.38 85 SER A CA 1
ATOM 703 C C . SER A 1 85 ? 12.921 4.710 -6.158 1.00 81.38 85 SER A C 1
ATOM 705 O O . SER A 1 85 ? 13.020 5.922 -6.336 1.00 81.38 85 SER A O 1
ATOM 707 N N . VAL A 1 86 ? 13.901 3.964 -5.648 1.00 78.06 86 VAL A N 1
ATOM 708 C CA . VAL A 1 86 ? 15.181 4.531 -5.196 1.00 78.06 86 VAL A CA 1
ATOM 709 C C . VAL A 1 86 ? 16.317 4.131 -6.127 1.00 78.06 86 VAL A C 1
ATOM 711 O O . VAL A 1 86 ? 17.079 4.990 -6.558 1.00 78.06 86 VAL A O 1
ATOM 714 N N . PHE A 1 87 ? 16.406 2.848 -6.489 1.00 71.25 87 PHE A N 1
ATOM 715 C CA . PHE A 1 87 ? 17.452 2.346 -7.381 1.00 71.25 87 PHE A CA 1
ATOM 716 C C . PHE A 1 87 ? 16.865 1.397 -8.431 1.00 71.25 87 PHE A C 1
ATOM 718 O O . PHE A 1 87 ? 16.090 0.507 -8.069 1.00 71.25 87 PHE A O 1
ATOM 725 N N . PRO A 1 88 ? 17.227 1.534 -9.719 1.00 66.19 88 PRO A N 1
ATOM 726 C CA . PRO A 1 88 ? 16.869 0.535 -10.715 1.00 66.19 88 PRO A CA 1
ATOM 727 C C . PRO A 1 88 ? 17.651 -0.753 -10.434 1.00 66.19 88 PRO A C 1
ATOM 729 O O . PRO A 1 88 ? 18.874 -0.717 -10.278 1.00 66.19 88 PRO A O 1
ATOM 732 N N . LEU A 1 89 ? 16.977 -1.906 -10.379 1.00 64.19 89 LEU A N 1
ATOM 733 C CA . LEU A 1 89 ? 17.698 -3.179 -10.418 1.00 64.19 89 LEU A CA 1
ATOM 734 C C . LEU A 1 89 ? 18.262 -3.337 -11.832 1.00 64.19 89 LEU A C 1
ATOM 736 O O . LEU A 1 89 ? 17.518 -3.221 -12.812 1.00 64.19 89 LEU A O 1
ATOM 740 N N . LYS A 1 90 ? 19.579 -3.572 -11.938 1.00 58.44 90 LYS A N 1
ATOM 741 C CA . LYS A 1 90 ? 20.250 -3.794 -13.226 1.00 58.44 90 LYS A CA 1
ATOM 742 C C . LYS A 1 90 ? 19.480 -4.853 -14.011 1.00 58.44 90 LYS A C 1
ATOM 744 O O . LYS A 1 90 ? 19.415 -6.010 -13.609 1.00 58.44 90 LYS A O 1
ATOM 749 N N . THR A 1 91 ? 18.909 -4.425 -15.124 1.00 61.34 91 THR A N 1
ATOM 750 C CA . THR A 1 91 ? 18.277 -5.284 -16.120 1.00 61.34 91 THR A CA 1
ATOM 751 C C . THR A 1 91 ? 19.075 -5.131 -17.408 1.00 61.34 91 THR A C 1
ATOM 753 O O . THR A 1 91 ? 19.671 -4.081 -17.638 1.00 61.34 91 THR A O 1
ATOM 756 N N . ASP A 1 92 ? 19.076 -6.153 -18.264 1.00 67.81 92 ASP A N 1
ATOM 757 C CA . ASP A 1 92 ? 19.745 -6.139 -19.580 1.00 67.81 92 ASP A CA 1
ATOM 758 C C . ASP A 1 92 ? 19.261 -4.996 -20.502 1.00 67.81 92 ASP A C 1
ATOM 760 O O . ASP A 1 92 ? 19.837 -4.727 -21.553 1.00 67.81 92 ASP A O 1
ATOM 764 N N . THR A 1 93 ? 18.178 -4.326 -20.110 1.00 66.88 93 THR A N 1
ATOM 765 C CA . THR A 1 93 ? 17.661 -3.097 -20.694 1.00 66.88 93 THR A CA 1
ATOM 766 C C . THR A 1 93 ? 18.183 -1.914 -19.885 1.00 66.88 93 THR A C 1
ATOM 768 O O . THR A 1 93 ? 17.793 -1.770 -18.728 1.00 66.88 93 THR A O 1
ATOM 771 N N . ASP A 1 94 ? 18.976 -1.028 -20.490 1.00 74.38 94 ASP A N 1
ATOM 772 C CA . ASP A 1 94 ? 19.488 0.238 -19.912 1.00 74.38 94 ASP A CA 1
ATOM 773 C C . ASP A 1 94 ? 18.378 1.273 -19.568 1.00 74.38 94 ASP A C 1
ATOM 775 O O . ASP A 1 94 ? 18.575 2.482 -19.521 1.00 74.38 94 ASP A O 1
ATOM 779 N N . LEU A 1 95 ? 17.146 0.800 -19.377 1.00 78.81 95 LEU A N 1
ATOM 780 C CA . LEU A 1 95 ? 15.961 1.568 -19.043 1.00 78.81 95 LEU A CA 1
ATOM 781 C C . LEU A 1 95 ? 15.763 1.586 -17.528 1.00 78.81 95 LEU A C 1
ATOM 783 O O . LEU A 1 95 ? 15.585 0.536 -16.922 1.00 78.81 95 LEU A O 1
ATOM 787 N N . SER A 1 96 ? 15.657 2.769 -16.934 1.00 79.75 96 SER A N 1
ATOM 788 C CA . SER A 1 96 ? 15.239 2.924 -15.538 1.00 79.75 96 SER A CA 1
ATOM 789 C C . SER A 1 96 ? 13.728 3.165 -15.457 1.00 79.75 96 SER A C 1
ATOM 791 O O . SER A 1 96 ? 13.241 4.184 -15.952 1.00 79.75 96 SER A O 1
ATOM 793 N N . SER A 1 97 ? 12.976 2.240 -14.852 1.00 83.69 97 SER A N 1
ATOM 794 C CA . SER A 1 97 ? 11.563 2.473 -14.521 1.00 83.69 97 SER A CA 1
ATOM 795 C C . SER A 1 97 ? 11.425 3.143 -13.161 1.00 83.69 97 SER A C 1
ATOM 797 O O . SER A 1 97 ? 12.244 2.947 -12.266 1.00 83.69 97 SER A O 1
ATOM 799 N N . SER A 1 98 ? 10.356 3.916 -12.994 1.00 86.19 98 SER A N 1
ATOM 800 C CA . SER A 1 98 ? 10.046 4.603 -11.742 1.00 86.19 98 SER A CA 1
ATOM 801 C C . SER A 1 98 ? 8.607 4.336 -11.324 1.00 86.19 98 SER A C 1
ATOM 803 O O . SER A 1 98 ? 7.704 4.261 -12.160 1.00 86.19 98 SER A O 1
ATOM 805 N N . ILE A 1 99 ? 8.414 4.165 -10.022 1.00 87.38 99 ILE A N 1
ATOM 806 C CA . ILE A 1 99 ? 7.148 3.867 -9.375 1.00 87.38 99 ILE A CA 1
ATOM 807 C C . ILE A 1 99 ? 6.989 4.840 -8.215 1.00 87.38 99 ILE A C 1
ATOM 809 O O . ILE A 1 99 ? 7.805 4.861 -7.292 1.00 87.38 99 ILE A O 1
ATOM 813 N N . THR A 1 100 ? 5.896 5.593 -8.242 1.00 90.38 100 THR A N 1
ATOM 814 C CA . THR A 1 100 ? 5.411 6.360 -7.095 1.00 90.38 100 THR A CA 1
ATOM 815 C C . THR A 1 100 ? 4.080 5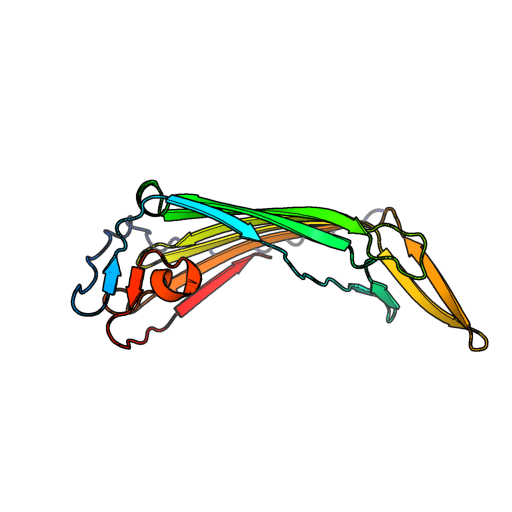.777 -6.666 1.00 90.38 100 THR A C 1
ATOM 817 O O . THR A 1 100 ? 3.163 5.651 -7.476 1.00 90.38 100 THR A O 1
ATOM 820 N N . ASP A 1 101 ? 3.965 5.424 -5.393 1.00 91.56 101 ASP A N 1
ATOM 821 C CA . ASP A 1 101 ? 2.797 4.743 -4.854 1.00 91.56 101 ASP A CA 1
ATOM 822 C C . ASP A 1 101 ? 2.400 5.357 -3.512 1.00 91.56 101 ASP A C 1
ATOM 824 O O . ASP A 1 101 ? 3.186 5.408 -2.562 1.00 91.56 101 ASP A O 1
ATOM 828 N N . PHE A 1 102 ? 1.167 5.844 -3.472 1.00 94.06 102 PHE A N 1
ATOM 829 C CA . PHE A 1 102 ? 0.517 6.423 -2.314 1.00 94.06 102 PHE A CA 1
ATOM 830 C C . PHE A 1 102 ? -0.663 5.541 -1.920 1.00 94.06 102 PHE A C 1
ATOM 832 O O . PHE A 1 102 ? -1.502 5.205 -2.756 1.00 94.06 102 PHE A O 1
ATOM 839 N N . GLN A 1 103 ? -0.748 5.198 -0.640 1.00 93.88 103 GLN A N 1
ATOM 840 C CA . GLN A 1 103 ? -1.832 4.405 -0.078 1.00 93.88 103 GLN A CA 1
ATOM 841 C C . GLN A 1 103 ? -2.331 5.052 1.211 1.00 93.88 103 GLN A C 1
ATOM 843 O O . GLN A 1 103 ? -1.555 5.474 2.071 1.00 93.88 103 GLN A O 1
ATOM 848 N N . MET A 1 104 ? -3.645 5.099 1.351 1.00 93.25 104 MET A N 1
ATOM 849 C CA . MET A 1 104 ? -4.347 5.578 2.526 1.00 93.25 104 MET A CA 1
ATOM 850 C C . MET A 1 104 ? -5.310 4.494 2.980 1.00 93.25 104 MET A C 1
ATOM 852 O O . MET A 1 104 ? -6.088 3.982 2.186 1.00 93.25 104 MET A O 1
ATOM 856 N N . HIS A 1 105 ? -5.296 4.191 4.270 1.00 91.69 105 HIS A N 1
ATOM 857 C CA . HIS A 1 105 ? -6.188 3.206 4.860 1.00 91.69 105 HIS A CA 1
ATOM 858 C C . HIS A 1 105 ? -6.843 3.795 6.100 1.00 91.69 105 HIS A C 1
ATOM 860 O O . HIS A 1 105 ? -6.154 4.198 7.038 1.00 91.69 105 HIS A O 1
ATOM 866 N N . LYS A 1 106 ? -8.169 3.829 6.143 1.00 89.88 106 LYS A N 1
ATOM 867 C CA . LYS A 1 106 ? -8.947 4.256 7.303 1.00 89.88 106 LYS A CA 1
ATOM 868 C C . LYS A 1 106 ? -9.729 3.069 7.839 1.00 89.88 106 LYS A C 1
ATOM 870 O O . LYS A 1 106 ? -10.751 2.674 7.284 1.00 89.88 106 LYS A O 1
ATOM 875 N N . TYR A 1 107 ? -9.273 2.536 8.965 1.00 86.00 107 TYR A N 1
ATOM 876 C CA . TYR A 1 107 ? -9.899 1.386 9.601 1.00 86.00 107 TYR A CA 1
ATOM 877 C C . TYR A 1 107 ? -10.848 1.865 10.697 1.00 86.00 107 TYR A C 1
ATOM 879 O O . TYR A 1 107 ? -10.439 2.230 11.800 1.00 86.00 107 TYR A O 1
ATOM 887 N N . GLY A 1 108 ? -12.148 1.879 10.416 1.00 81.38 108 GLY A N 1
ATOM 888 C CA . GLY A 1 108 ? -13.194 2.072 11.418 1.00 81.38 108 GLY A CA 1
ATOM 889 C C . GLY A 1 108 ? -13.543 0.776 12.156 1.00 81.38 108 GLY A C 1
ATOM 890 O O . GLY A 1 108 ? -13.044 -0.302 11.839 1.00 81.38 108 GLY A O 1
ATOM 891 N N . LYS A 1 109 ? -14.451 0.861 13.139 1.00 79.69 109 LYS A N 1
ATOM 892 C CA . LYS A 1 109 ? -15.005 -0.343 13.790 1.00 79.69 109 LYS A CA 1
ATOM 893 C C . LYS A 1 109 ? -15.910 -1.136 12.834 1.00 79.69 109 LYS A C 1
ATOM 895 O O . LYS A 1 109 ? -15.877 -2.359 12.855 1.00 79.69 109 LYS A O 1
ATOM 900 N N . LYS A 1 110 ? -16.712 -0.438 12.017 1.00 86.06 110 LYS A N 1
ATOM 901 C CA . LYS A 1 110 ? -17.709 -1.034 11.102 1.00 86.06 110 LYS A CA 1
ATOM 902 C C . LYS A 1 110 ? -17.382 -0.870 9.623 1.00 86.06 110 LYS A C 1
ATOM 904 O O . LYS A 1 110 ? -17.827 -1.682 8.831 1.00 86.06 110 LYS A O 1
ATOM 909 N N . LEU A 1 111 ? -16.664 0.188 9.259 1.00 88.06 111 LEU A N 1
ATOM 910 C CA . LEU A 1 111 ? -16.374 0.548 7.876 1.00 88.06 111 LEU A CA 1
ATOM 911 C C . LEU A 1 111 ? -14.871 0.730 7.716 1.00 88.06 111 LEU A C 1
ATOM 913 O O . LEU A 1 111 ? -14.243 1.408 8.532 1.00 88.06 111 LEU A O 1
ATOM 917 N N . LEU A 1 112 ? -14.329 0.125 6.674 1.00 90.06 112 LEU A N 1
ATOM 918 C CA . LEU A 1 112 ? -12.967 0.303 6.210 1.00 90.06 112 LEU A CA 1
ATOM 919 C C . LEU A 1 112 ? -13.021 1.086 4.911 1.00 90.06 112 LEU A C 1
ATOM 921 O O . LEU A 1 112 ? -13.913 0.840 4.102 1.00 90.06 112 LEU A O 1
ATOM 925 N N . LEU A 1 113 ? -12.103 2.028 4.752 1.00 92.31 113 LEU A N 1
ATOM 926 C CA . LEU A 1 113 ? -11.921 2.763 3.512 1.00 92.31 113 LEU A CA 1
ATOM 927 C C . LEU A 1 113 ? -10.455 2.690 3.131 1.00 92.31 113 LEU A C 1
ATOM 929 O O . LEU A 1 113 ? -9.603 3.145 3.896 1.00 92.31 113 LEU A O 1
ATOM 933 N N . ASP A 1 114 ? -10.179 2.172 1.951 1.00 93.44 114 ASP A N 1
ATOM 934 C CA . ASP A 1 114 ? -8.835 2.032 1.429 1.00 93.44 114 ASP A CA 1
ATOM 935 C C . ASP A 1 114 ? -8.759 2.786 0.102 1.00 93.44 114 ASP A C 1
ATOM 937 O O . ASP A 1 114 ? -9.648 2.721 -0.741 1.00 93.44 114 ASP A O 1
ATOM 941 N N . GLY A 1 115 ? -7.727 3.605 -0.049 1.00 94.94 115 GLY A N 1
ATOM 942 C CA . GLY A 1 115 ? -7.526 4.453 -1.211 1.00 94.94 115 GLY A CA 1
ATOM 943 C C . GLY A 1 115 ? -6.089 4.362 -1.674 1.00 94.94 115 GLY A C 1
ATOM 944 O O . GLY A 1 115 ? -5.166 4.318 -0.859 1.00 94.94 115 GLY A O 1
ATOM 945 N N . TYR A 1 116 ? -5.884 4.350 -2.983 1.00 94.75 116 TYR A N 1
ATOM 946 C CA . TYR A 1 116 ? -4.547 4.292 -3.550 1.00 94.75 116 TYR A CA 1
ATOM 947 C C . TYR A 1 116 ? -4.411 5.167 -4.789 1.00 94.75 116 TYR A C 1
ATOM 949 O O . TYR A 1 116 ? -5.359 5.380 -5.542 1.00 94.75 116 TYR A O 1
ATOM 957 N N . TYR A 1 117 ? -3.192 5.643 -5.010 1.00 94.75 117 TYR A N 1
ATOM 958 C CA . TYR A 1 117 ? -2.754 6.290 -6.235 1.00 94.75 117 TYR A CA 1
ATOM 959 C C . TYR A 1 117 ? -1.378 5.742 -6.602 1.00 94.75 117 TYR A C 1
ATOM 961 O O . TYR A 1 117 ? -0.479 5.688 -5.764 1.00 94.75 117 TYR A O 1
ATOM 969 N N . GLN A 1 118 ? -1.207 5.336 -7.853 1.00 92.94 118 GLN A N 1
ATOM 970 C CA . GLN A 1 118 ? 0.037 4.782 -8.362 1.00 92.94 118 GLN A CA 1
ATOM 971 C C . GLN A 1 118 ? 0.372 5.399 -9.719 1.00 92.94 118 GLN A C 1
ATOM 973 O O . GLN A 1 118 ? -0.481 5.464 -10.604 1.00 92.94 118 GLN A O 1
ATOM 978 N N . ASP A 1 119 ? 1.624 5.807 -9.895 1.00 92.19 119 ASP A N 1
ATOM 979 C CA . ASP A 1 119 ? 2.187 6.320 -11.146 1.00 92.19 119 ASP A CA 1
ATOM 980 C C . ASP A 1 119 ? 3.409 5.462 -11.501 1.00 92.19 119 ASP A C 1
ATOM 982 O O . ASP A 1 119 ? 4.430 5.511 -10.813 1.00 92.19 119 ASP A O 1
ATOM 986 N N . TYR A 1 120 ? 3.270 4.633 -12.538 1.00 91.00 120 TYR A N 1
ATOM 987 C CA . TYR A 1 120 ? 4.316 3.753 -13.060 1.00 91.00 120 TYR A CA 1
ATOM 988 C C . TYR A 1 120 ? 4.826 4.301 -14.388 1.00 91.00 120 TYR A C 1
ATOM 990 O O . TYR A 1 120 ? 4.035 4.541 -15.302 1.00 91.00 120 TYR A O 1
ATOM 998 N N . ARG A 1 121 ? 6.144 4.439 -14.530 1.00 90.31 121 ARG A N 1
ATOM 999 C CA . ARG A 1 121 ? 6.794 4.998 -15.723 1.00 90.31 121 ARG A CA 1
ATOM 1000 C C . ARG A 1 121 ? 7.928 4.119 -16.211 1.00 90.31 121 ARG A C 1
ATOM 1002 O O . ARG A 1 121 ? 8.665 3.550 -15.408 1.00 90.31 121 ARG A O 1
ATOM 1009 N N . GLY A 1 122 ? 8.097 4.093 -17.528 1.00 88.94 122 GLY A N 1
ATOM 1010 C CA . GLY A 1 122 ? 9.138 3.330 -18.200 1.00 88.94 122 GLY A CA 1
ATOM 1011 C C . GLY A 1 122 ? 8.746 1.864 -18.325 1.00 88.94 122 GLY A C 1
ATOM 1012 O O . GLY A 1 122 ? 8.573 1.163 -17.331 1.00 88.94 122 GLY A O 1
ATOM 1013 N N . PHE A 1 123 ? 8.611 1.397 -19.559 1.00 90.50 123 PHE A N 1
ATOM 1014 C CA . PHE A 1 123 ? 8.301 0.004 -19.868 1.00 90.50 123 PHE A CA 1
ATOM 1015 C C . PHE A 1 123 ? 9.161 -0.477 -21.029 1.00 90.50 123 PHE A C 1
ATOM 1017 O O . PHE A 1 123 ? 9.658 0.319 -21.821 1.00 90.50 123 PHE A O 1
ATOM 1024 N N . PHE A 1 124 ? 9.291 -1.784 -21.187 1.00 90.19 124 PHE A N 1
ATOM 1025 C CA . PHE A 1 124 ? 9.901 -2.406 -22.347 1.00 90.19 124 PHE A CA 1
ATOM 1026 C C . PHE A 1 124 ? 9.068 -3.597 -22.817 1.00 90.19 124 PHE A C 1
ATOM 1028 O O . PHE A 1 124 ? 8.343 -4.229 -22.048 1.00 90.19 124 PHE A O 1
ATOM 1035 N N . THR A 1 125 ? 9.193 -3.928 -24.097 1.00 89.56 125 THR A N 1
ATOM 1036 C CA . THR A 1 125 ? 8.708 -5.203 -24.638 1.00 89.56 125 THR A CA 1
ATOM 1037 C C . THR A 1 125 ? 9.898 -6.073 -24.998 1.00 89.56 125 THR A C 1
ATOM 1039 O O . THR A 1 125 ? 10.910 -5.562 -25.477 1.00 89.56 125 THR A O 1
ATOM 1042 N N . GLN A 1 126 ? 9.770 -7.380 -24.793 1.00 88.31 126 GLN A N 1
ATOM 1043 C CA . GLN A 1 126 ? 10.797 -8.356 -25.140 1.00 88.31 126 GLN A CA 1
ATOM 1044 C C . GLN A 1 126 ? 10.284 -9.260 -26.260 1.00 88.31 126 GLN A C 1
ATOM 1046 O O . GLN A 1 126 ? 9.189 -9.815 -26.165 1.00 88.31 126 GLN A O 1
ATOM 1051 N N . ARG A 1 127 ? 11.091 -9.448 -27.305 1.00 86.38 127 ARG A N 1
ATOM 1052 C CA . ARG A 1 127 ? 10.852 -10.439 -28.362 1.00 86.38 127 ARG A CA 1
ATOM 1053 C C . ARG A 1 127 ? 12.083 -11.316 -28.549 1.00 86.38 127 ARG A C 1
ATOM 1055 O O . ARG A 1 127 ? 13.197 -10.904 -28.241 1.00 86.38 127 ARG A O 1
ATOM 1062 N N . LYS A 1 128 ? 11.878 -12.538 -29.041 1.00 84.81 128 LYS A N 1
ATOM 1063 C CA . LYS A 1 128 ? 12.968 -13.394 -29.517 1.00 84.81 128 LYS A CA 1
ATOM 1064 C C . LYS A 1 128 ? 13.058 -13.246 -31.032 1.00 84.81 128 LYS A C 1
ATOM 1066 O O . LYS A 1 128 ? 12.058 -13.461 -31.710 1.00 84.81 128 LYS A O 1
ATOM 1071 N N . GLN A 1 129 ? 14.231 -12.887 -31.532 1.00 82.38 129 GLN A N 1
ATOM 1072 C CA . GLN A 1 129 ? 14.550 -12.846 -32.957 1.00 82.38 129 GLN A CA 1
ATOM 1073 C C . GLN A 1 129 ? 15.890 -13.559 -33.138 1.00 82.38 129 GLN A C 1
ATOM 1075 O O . GLN A 1 129 ? 16.846 -13.239 -32.434 1.00 82.38 129 GLN A O 1
ATOM 1080 N N . ASP A 1 130 ? 15.931 -14.581 -33.993 1.00 81.38 130 ASP A N 1
ATOM 1081 C CA . ASP A 1 130 ? 17.133 -15.379 -34.290 1.00 81.38 130 ASP A CA 1
ATOM 1082 C C . ASP A 1 130 ? 17.877 -15.885 -33.039 1.00 81.38 130 ASP A C 1
ATOM 1084 O O . ASP A 1 130 ? 19.095 -15.780 -32.907 1.00 81.38 130 ASP A O 1
ATOM 1088 N N . GLY A 1 131 ? 17.122 -16.380 -32.051 1.00 81.81 131 GLY A N 1
ATOM 1089 C CA . GLY A 1 131 ? 17.667 -16.887 -30.784 1.00 81.81 131 GLY A CA 1
ATOM 1090 C C . GLY A 1 131 ? 18.154 -15.813 -29.800 1.00 81.81 131 GLY A C 1
ATOM 1091 O O . GLY A 1 131 ? 18.441 -16.138 -28.648 1.00 81.81 131 GLY A O 1
ATOM 1092 N N . LYS A 1 132 ? 18.182 -14.533 -30.192 1.00 83.00 132 LYS A N 1
ATOM 1093 C CA . LYS A 1 132 ? 18.575 -13.400 -29.342 1.00 83.00 132 LYS A CA 1
ATOM 1094 C C . LYS A 1 132 ? 17.349 -12.676 -28.778 1.00 83.00 132 LYS A C 1
ATOM 1096 O O . LYS A 1 132 ? 16.296 -12.594 -29.416 1.00 83.00 132 LYS A O 1
ATOM 1101 N N . LYS A 1 133 ? 17.470 -12.154 -27.552 1.00 84.62 133 LYS A N 1
ATOM 1102 C CA . LYS A 1 133 ? 16.449 -11.286 -26.946 1.00 84.62 133 LYS A CA 1
ATOM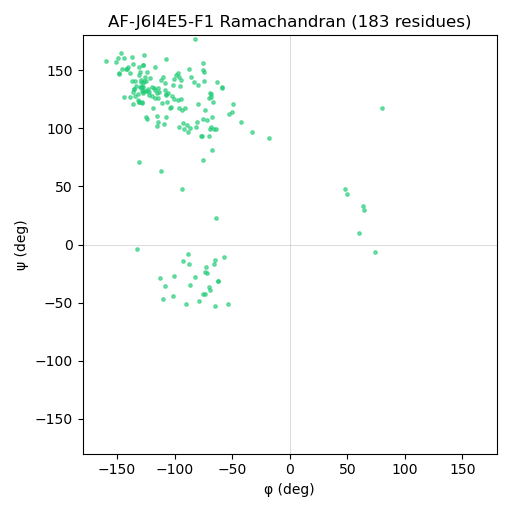 1103 C C . LYS A 1 133 ? 16.619 -9.874 -27.503 1.00 84.62 133 LYS A C 1
ATOM 1105 O O . LYS A 1 133 ? 17.674 -9.274 -27.338 1.00 84.62 133 LYS A O 1
ATOM 1110 N N . VAL A 1 134 ? 15.577 -9.360 -28.143 1.00 85.88 134 VAL A N 1
ATOM 1111 C CA . VAL A 1 134 ? 15.502 -7.978 -28.619 1.00 85.88 134 VAL A CA 1
ATOM 1112 C C . VAL A 1 134 ? 14.529 -7.224 -27.725 1.00 85.88 134 VAL A C 1
ATOM 1114 O O . VAL A 1 134 ? 13.398 -7.673 -27.502 1.00 85.88 134 VAL A O 1
ATOM 1117 N N . TYR A 1 135 ? 14.977 -6.081 -27.214 1.00 87.88 135 TYR A N 1
ATOM 1118 C CA . TYR A 1 135 ? 14.202 -5.226 -26.326 1.00 87.88 135 TYR A CA 1
ATOM 1119 C C . TYR A 1 135 ? 13.787 -3.952 -27.057 1.00 87.88 135 TYR A C 1
ATOM 1121 O O . TYR A 1 135 ? 14.602 -3.296 -27.699 1.00 87.88 135 TYR A O 1
ATOM 1129 N N . THR A 1 136 ? 12.516 -3.585 -26.942 1.00 89.12 136 THR A N 1
ATOM 1130 C CA . THR A 1 136 ? 12.016 -2.277 -27.385 1.00 89.12 136 THR A CA 1
ATOM 1131 C C . THR A 1 136 ? 11.646 -1.473 -26.152 1.00 89.12 136 THR A C 1
ATOM 1133 O O . THR A 1 136 ? 10.821 -1.934 -25.362 1.00 89.12 136 THR A O 1
ATOM 1136 N N . LEU A 1 137 ? 12.266 -0.306 -25.982 1.00 90.69 137 LEU A N 1
ATOM 1137 C CA . LEU A 1 137 ? 12.114 0.538 -24.799 1.00 90.69 137 LEU A CA 1
ATOM 1138 C C . LEU A 1 137 ? 11.033 1.601 -25.016 1.00 90.69 137 LEU A C 1
ATOM 1140 O O . LEU A 1 137 ? 10.932 2.202 -26.082 1.00 90.69 137 LEU A O 1
ATOM 1144 N N . PHE A 1 138 ? 10.263 1.862 -23.968 1.00 90.12 138 PHE A N 1
ATOM 1145 C CA . PHE A 1 138 ? 9.202 2.860 -23.905 1.00 90.12 138 PHE A CA 1
ATOM 1146 C C . PHE A 1 138 ? 9.380 3.707 -22.632 1.00 90.12 138 PHE A C 1
ATOM 1148 O O . PHE A 1 138 ? 8.594 3.579 -21.689 1.00 90.12 138 PHE A O 1
ATOM 1155 N N . PRO A 1 139 ? 10.409 4.574 -22.570 1.00 86.31 139 PRO A N 1
ATOM 1156 C CA . P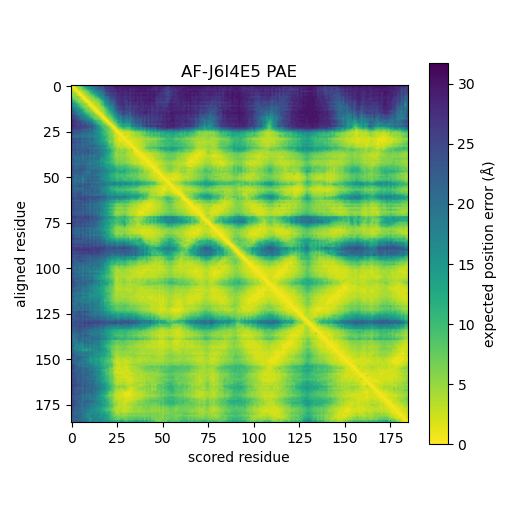RO A 1 139 ? 10.708 5.371 -21.375 1.00 86.31 139 PRO A CA 1
ATOM 1157 C C . PRO A 1 139 ? 9.580 6.339 -20.996 1.00 86.31 139 PRO A C 1
ATOM 1159 O O . PRO A 1 139 ? 9.340 6.579 -19.818 1.00 86.31 139 PRO A O 1
ATOM 1162 N N . ASN A 1 140 ? 8.838 6.837 -21.989 1.00 87.62 140 ASN A N 1
ATOM 1163 C CA . ASN A 1 140 ? 7.750 7.797 -21.786 1.00 87.62 140 ASN A CA 1
ATOM 1164 C C . ASN A 1 140 ? 6.389 7.134 -21.514 1.00 87.62 140 ASN A C 1
ATOM 1166 O O . ASN A 1 140 ? 5.421 7.830 -21.200 1.00 87.62 140 ASN A O 1
ATOM 1170 N N . LEU A 1 141 ? 6.280 5.804 -21.647 1.00 90.50 141 LEU A N 1
ATOM 1171 C CA . LEU A 1 141 ? 5.024 5.112 -21.370 1.00 90.50 141 LEU A CA 1
ATOM 1172 C C . LEU A 1 141 ? 4.742 5.174 -19.869 1.00 90.50 141 LEU A C 1
ATOM 1174 O O . LEU A 1 141 ? 5.589 4.821 -19.048 1.00 90.50 141 LEU A O 1
ATOM 1178 N N . THR A 1 142 ? 3.544 5.645 -19.534 1.00 91.38 142 THR A N 1
ATOM 1179 C CA . THR A 1 142 ? 3.112 5.885 -18.160 1.00 91.38 142 THR A CA 1
ATOM 1180 C C . THR A 1 142 ? 1.769 5.212 -17.920 1.00 91.38 142 THR A C 1
ATOM 1182 O O . THR A 1 142 ? 0.855 5.343 -18.734 1.00 91.38 142 THR A O 1
ATOM 1185 N N . VAL A 1 143 ? 1.635 4.531 -16.784 1.00 92.44 143 VAL A N 1
ATOM 1186 C CA . VAL A 1 143 ? 0.375 3.976 -16.292 1.00 92.44 143 VAL A CA 1
ATOM 1187 C C . VAL A 1 143 ? 0.052 4.621 -14.957 1.00 92.44 143 VAL A C 1
ATOM 1189 O O . VAL A 1 143 ? 0.781 4.452 -13.982 1.00 92.44 143 VAL A O 1
ATOM 1192 N N . LYS A 1 144 ? -1.071 5.337 -14.918 1.00 93.62 144 LYS A N 1
ATOM 1193 C CA . LYS A 1 144 ? -1.621 5.908 -13.691 1.00 93.62 144 LYS A CA 1
ATOM 1194 C C . LYS A 1 144 ? -2.835 5.104 -13.271 1.00 93.62 144 LYS A C 1
ATOM 1196 O O . LYS A 1 144 ? -3.716 4.853 -14.089 1.00 93.62 144 LYS A O 1
ATOM 1201 N N . ARG A 1 145 ? -2.873 4.710 -12.006 1.00 92.62 145 ARG A N 1
ATOM 1202 C CA . ARG A 1 145 ? -3.994 3.994 -11.400 1.00 92.62 145 ARG A CA 1
ATOM 1203 C C . ARG A 1 145 ? -4.384 4.702 -10.128 1.00 92.62 145 ARG A C 1
ATOM 1205 O O . ARG A 1 145 ? -3.522 5.124 -9.363 1.00 92.62 145 ARG A O 1
ATOM 1212 N N . TRP A 1 146 ? -5.672 4.805 -9.893 1.00 95.25 146 TRP A N 1
ATOM 1213 C CA . TRP A 1 146 ? -6.193 5.261 -8.626 1.00 95.25 146 TRP A CA 1
ATOM 1214 C C . TRP A 1 146 ? -7.432 4.454 -8.318 1.00 95.25 146 TRP A C 1
ATOM 1216 O O . TRP A 1 146 ? -8.105 3.975 -9.223 1.00 95.25 146 TRP A O 1
ATOM 1226 N N . GLY A 1 147 ? -7.701 4.276 -7.041 1.00 95.06 147 GLY A N 1
ATOM 1227 C CA . GLY A 1 147 ? -8.868 3.535 -6.633 1.00 95.06 147 GLY A CA 1
ATOM 1228 C C . GLY A 1 147 ? -9.254 3.859 -5.215 1.00 95.06 147 GLY A C 1
ATOM 1229 O O . GLY A 1 147 ? -8.444 4.353 -4.425 1.00 95.06 147 GLY A O 1
ATOM 1230 N N . LEU A 1 148 ? -10.515 3.592 -4.928 1.00 95.00 148 LEU A N 1
ATOM 1231 C CA . LEU A 1 148 ? -11.094 3.724 -3.609 1.00 95.00 148 LEU A CA 1
ATOM 1232 C C . LEU A 1 148 ? -12.006 2.532 -3.378 1.00 95.00 148 LEU A C 1
ATOM 1234 O O . LEU A 1 148 ? -12.907 2.280 -4.175 1.00 95.00 148 LEU A O 1
ATOM 1238 N N . ASP A 1 149 ? -11.803 1.827 -2.282 1.00 94.56 149 ASP A N 1
ATOM 1239 C CA . ASP A 1 149 ? -12.663 0.743 -1.853 1.00 94.56 149 ASP A CA 1
ATOM 1240 C C . ASP A 1 149 ? -13.183 0.976 -0.438 1.00 94.56 149 ASP A C 1
ATOM 1242 O O . ASP A 1 149 ? -12.581 1.658 0.393 1.00 94.56 149 ASP A O 1
ATOM 1246 N N . GLY A 1 150 ? -14.391 0.474 -0.208 1.00 94.31 150 GLY A N 1
ATOM 1247 C CA . GLY A 1 150 ? -15.075 0.558 1.064 1.00 94.31 150 GLY A CA 1
ATOM 1248 C C . GLY A 1 150 ? -15.627 -0.800 1.446 1.00 94.31 150 GLY A C 1
ATOM 1249 O O . GLY A 1 150 ? -16.324 -1.428 0.652 1.00 94.31 150 GLY A O 1
ATOM 1250 N N . THR A 1 151 ? -15.349 -1.236 2.67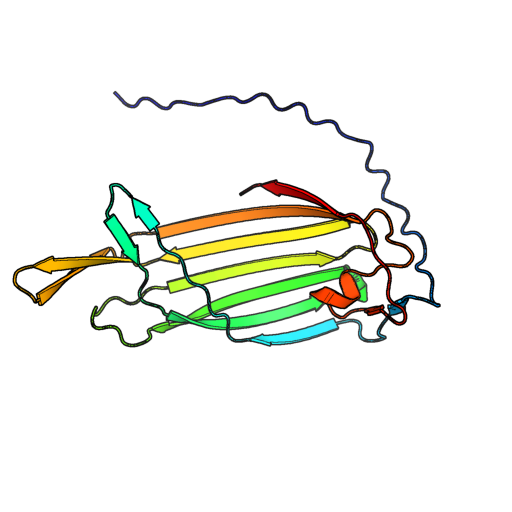3 1.00 93.56 151 THR A N 1
ATOM 1251 C CA . THR A 1 151 ? -15.778 -2.542 3.189 1.00 93.56 151 THR A CA 1
ATOM 1252 C C . THR A 1 151 ? -16.498 -2.402 4.527 1.00 93.56 151 THR A C 1
ATOM 1254 O O . THR A 1 151 ? -15.944 -1.888 5.499 1.00 93.56 151 THR A O 1
ATOM 1257 N N . TYR A 1 152 ? -17.735 -2.892 4.599 1.00 90.88 152 TYR A N 1
ATOM 1258 C CA . TYR A 1 152 ? -18.558 -2.935 5.803 1.00 90.88 152 TYR A CA 1
ATOM 1259 C C . TYR A 1 152 ? -18.455 -4.283 6.525 1.00 90.88 152 TYR A C 1
ATOM 1261 O O . TYR A 1 152 ? -18.544 -5.349 5.917 1.00 90.88 152 TYR A O 1
ATOM 1269 N N . VAL A 1 153 ? -18.328 -4.232 7.850 1.00 91.12 153 VAL A N 1
ATOM 1270 C CA . VAL A 1 153 ? -18.185 -5.379 8.751 1.00 91.12 153 VAL A CA 1
ATOM 1271 C C . VAL A 1 153 ? -19.482 -5.578 9.535 1.00 91.12 153 VAL A C 1
ATOM 1273 O O . VAL A 1 153 ? -19.801 -4.803 10.445 1.00 91.12 153 VAL A O 1
ATOM 1276 N N . LEU A 1 154 ? -20.217 -6.646 9.224 1.00 87.31 154 LEU A N 1
ATOM 1277 C CA . LEU A 1 154 ? -21.508 -6.947 9.853 1.00 87.31 154 LEU A CA 1
ATOM 1278 C C . LEU A 1 154 ? -21.369 -7.259 11.358 1.00 87.31 154 LEU A C 1
ATOM 1280 O O . LEU A 1 154 ? -21.988 -6.598 12.192 1.00 87.31 154 LEU A O 1
ATOM 1284 N N . CYS A 1 155 ? -20.494 -8.194 11.739 1.00 88.56 155 CYS A N 1
ATOM 1285 C CA . CYS A 1 155 ? -20.275 -8.630 13.127 1.00 88.56 155 CYS A CA 1
ATOM 1286 C C . CYS A 1 155 ? -19.129 -7.864 13.824 1.00 88.56 155 CYS A C 1
ATOM 1288 O O . CYS A 1 155 ? -18.270 -8.441 14.492 1.00 88.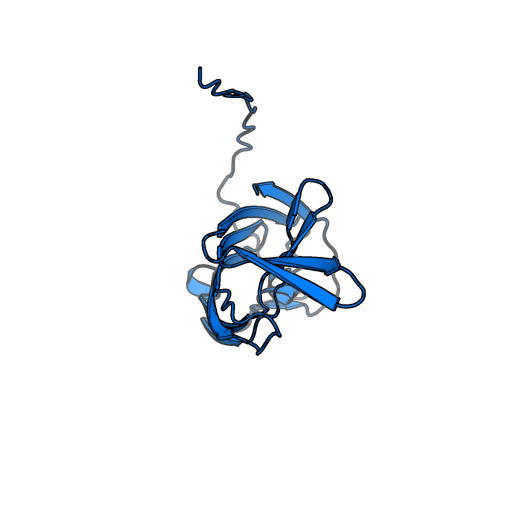56 155 CYS A O 1
ATOM 1290 N N . ASN A 1 156 ? -19.132 -6.537 13.705 1.00 86.00 156 ASN A N 1
ATOM 1291 C CA . ASN A 1 156 ? -18.058 -5.631 14.151 1.00 86.00 156 ASN A CA 1
ATOM 1292 C C . ASN A 1 156 ? -17.786 -5.558 15.671 1.00 86.00 156 ASN A C 1
ATOM 1294 O O . ASN A 1 156 ? -16.760 -5.009 16.078 1.00 86.00 156 ASN A O 1
ATOM 1298 N N . LYS A 1 157 ? -18.679 -6.079 16.522 1.00 88.56 157 LYS A N 1
ATOM 1299 C CA . LYS A 1 157 ? -18.501 -6.039 17.987 1.00 88.56 157 LYS A CA 1
ATOM 1300 C C . LYS A 1 157 ? -17.440 -7.010 18.486 1.00 88.56 157 LYS A C 1
ATOM 1302 O O . LYS A 1 157 ? -16.666 -6.668 19.373 1.00 88.56 157 LYS A O 1
ATOM 1307 N N . ARG A 1 158 ? -17.455 -8.229 17.939 1.00 90.56 158 ARG A N 1
ATOM 1308 C CA . ARG A 1 158 ? -16.569 -9.328 18.346 1.00 90.56 158 ARG A CA 1
ATOM 1309 C C . ARG A 1 158 ? -15.399 -9.502 17.393 1.00 90.56 158 ARG A C 1
ATOM 1311 O O . ARG A 1 158 ? -14.369 -9.985 17.828 1.00 90.56 158 ARG A O 1
ATOM 1318 N N . PHE A 1 159 ? -15.542 -9.117 16.125 1.00 90.75 159 PHE A N 1
ATOM 1319 C CA . PHE A 1 159 ? -14.496 -9.244 15.114 1.00 90.75 159 PHE A CA 1
ATOM 1320 C C . PHE A 1 159 ? -13.776 -7.914 14.865 1.00 90.75 159 PHE A C 1
ATOM 1322 O O . PHE A 1 159 ? -14.403 -6.856 14.757 1.00 90.75 159 PHE A O 1
ATOM 1329 N N . SER A 1 160 ? -12.448 -7.955 14.751 1.00 89.25 160 SER A N 1
ATOM 1330 C CA . SER A 1 160 ? -11.621 -6.781 14.484 1.00 89.25 160 SER A CA 1
ATOM 1331 C C . SER A 1 160 ? -10.722 -6.932 13.262 1.00 89.25 160 SER A C 1
ATOM 1333 O O . SER A 1 160 ? -9.685 -7.587 13.307 1.00 89.25 160 SER A O 1
ATOM 1335 N N . LEU A 1 161 ? -11.048 -6.193 12.197 1.00 87.56 161 LEU A N 1
ATOM 1336 C CA . LEU A 1 161 ? -10.132 -6.002 11.067 1.00 87.56 161 LEU A CA 1
ATOM 1337 C C . LEU A 1 161 ? -8.951 -5.087 11.397 1.00 87.56 161 LEU A C 1
ATOM 1339 O O . LEU A 1 161 ? -7.877 -5.225 10.816 1.00 87.56 161 LEU A O 1
ATOM 1343 N N . ARG A 1 162 ? -9.111 -4.204 12.385 1.00 86.31 162 ARG A N 1
ATOM 1344 C CA . ARG A 1 162 ? -8.011 -3.405 12.931 1.00 86.31 162 ARG A CA 1
ATOM 1345 C C . ARG A 1 162 ? -6.930 -4.268 13.560 1.00 86.31 162 ARG A C 1
ATOM 1347 O O . ARG A 1 162 ? -5.771 -3.881 13.508 1.00 86.31 162 ARG A O 1
ATOM 1354 N N . ALA A 1 163 ? -7.284 -5.420 14.125 1.00 86.31 163 ALA A N 1
ATOM 1355 C CA . ALA A 1 163 ? -6.297 -6.358 14.643 1.00 86.31 163 ALA A CA 1
ATOM 1356 C C . ALA A 1 163 ? -5.487 -7.034 13.529 1.00 86.31 163 ALA A C 1
ATOM 1358 O O . ALA A 1 163 ? -4.287 -7.235 13.691 1.00 86.31 163 ALA A O 1
ATOM 1359 N N . ALA A 1 164 ? -6.120 -7.330 12.391 1.00 84.50 164 ALA A N 1
ATOM 1360 C CA . ALA A 1 164 ? -5.470 -7.997 11.266 1.00 84.50 164 ALA A CA 1
ATOM 1361 C C . ALA A 1 164 ? -4.602 -7.051 10.415 1.00 84.50 164 ALA A C 1
ATOM 1363 O O . ALA A 1 164 ? -3.456 -7.377 10.116 1.00 84.50 164 ALA A O 1
ATOM 1364 N N . PHE A 1 165 ? -5.132 -5.885 10.029 1.00 81.75 165 PHE A N 1
ATOM 1365 C CA . PHE A 1 165 ? -4.498 -5.020 9.024 1.00 81.75 165 PHE A CA 1
ATOM 1366 C C . PHE A 1 165 ? -3.743 -3.833 9.614 1.00 81.75 165 PHE A C 1
ATOM 1368 O O . PHE A 1 165 ? -2.626 -3.521 9.204 1.00 81.75 165 PHE A O 1
ATOM 1375 N N . GLU A 1 166 ? -4.349 -3.156 10.586 1.00 80.50 166 GLU A N 1
ATOM 1376 C CA . GLU A 1 166 ? -3.751 -1.971 11.191 1.00 80.50 166 GLU A CA 1
ATOM 1377 C C . GLU A 1 166 ? -2.817 -2.348 12.351 1.00 80.50 166 GLU A C 1
ATOM 1379 O O . GLU A 1 166 ? -1.787 -1.703 12.538 1.00 80.50 166 GLU A O 1
ATOM 1384 N N . GLN A 1 167 ? -3.145 -3.396 13.112 1.00 80.94 167 GLN A N 1
ATOM 1385 C CA . GLN A 1 167 ? -2.549 -3.799 14.395 1.00 80.94 167 GLN A CA 1
ATOM 1386 C C . GLN A 1 167 ? -2.771 -2.777 15.530 1.00 80.94 167 GLN A C 1
ATOM 1388 O O . GLN A 1 167 ? -1.923 -2.597 16.399 1.00 80.94 167 GLN A O 1
ATOM 1393 N N . SER A 1 168 ? -3.881 -2.024 15.500 1.00 82.75 168 SER A N 1
ATOM 1394 C CA . SER A 1 168 ? -4.250 -1.061 16.569 1.00 82.75 168 SER A CA 1
ATOM 1395 C C . SER A 1 168 ? -5.055 -1.722 17.681 1.00 82.75 168 SER A C 1
ATOM 1397 O O . SER A 1 168 ? -5.160 -1.196 18.788 1.00 82.75 168 SER A O 1
ATOM 1399 N N . GLU A 1 169 ? -5.586 -2.900 17.387 1.00 87.88 169 GLU A N 1
ATOM 1400 C CA . GLU A 1 169 ? -6.345 -3.743 18.289 1.00 87.88 169 GLU A CA 1
ATOM 1401 C C . GLU A 1 169 ? -5.719 -5.142 18.299 1.00 87.88 169 GLU A C 1
ATOM 1403 O O . GLU A 1 169 ? -4.966 -5.515 17.400 1.00 87.88 169 GLU A O 1
ATOM 1408 N N . ARG A 1 170 ? -6.050 -5.934 19.309 1.00 90.50 170 ARG A N 1
ATOM 1409 C CA . ARG A 1 170 ? -5.717 -7.348 19.416 1.00 90.50 170 ARG A CA 1
ATOM 1410 C C . ARG A 1 170 ? -7.010 -8.142 19.504 1.00 90.50 170 ARG A C 1
ATOM 1412 O O . ARG A 1 170 ? -7.850 -7.870 20.360 1.00 90.50 170 ARG A O 1
ATOM 1419 N N . GLN A 1 171 ? -7.147 -9.144 18.643 1.00 93.19 171 GLN A N 1
ATOM 1420 C CA . GLN A 1 171 ? -8.224 -10.126 18.719 1.00 93.19 171 GLN A CA 1
ATOM 1421 C C . GLN A 1 171 ? -7.847 -11.172 19.782 1.00 93.19 171 GLN A C 1
ATOM 1423 O O . GLN A 1 171 ? -6.947 -11.979 19.566 1.00 93.19 171 GLN A O 1
ATOM 1428 N N . ILE A 1 172 ? -8.484 -11.123 20.953 1.00 94.69 172 ILE A N 1
ATOM 1429 C CA . ILE A 1 172 ? -8.226 -12.039 22.077 1.00 94.69 172 ILE A CA 1
ATOM 1430 C C . ILE A 1 172 ? -8.835 -13.417 21.798 1.00 94.69 172 ILE A C 1
ATOM 1432 O O . ILE A 1 172 ? -8.209 -14.441 22.059 1.00 94.69 172 ILE A O 1
ATOM 1436 N N . LYS A 1 173 ? -10.061 -13.443 21.266 1.00 93.00 173 LYS A N 1
ATOM 1437 C CA . LYS A 1 173 ? -10.811 -14.670 20.956 1.00 93.00 173 LYS A CA 1
ATOM 1438 C C . LYS A 1 173 ? -11.158 -14.717 19.482 1.00 93.00 173 LYS A C 1
ATOM 1440 O O . LYS A 1 173 ? -11.506 -13.685 18.923 1.00 93.00 173 LYS A O 1
ATOM 1445 N N . SER A 1 174 ? -11.126 -15.893 18.863 1.00 92.12 174 SER A N 1
ATOM 1446 C CA . SER A 1 174 ? -11.553 -16.028 17.467 1.00 92.12 174 SER A CA 1
ATOM 1447 C C . SER A 1 174 ? -13.011 -15.582 17.294 1.00 92.12 174 SER A C 1
ATOM 1449 O O . SER A 1 174 ? -13.878 -15.916 18.102 1.00 92.12 174 SER A O 1
ATOM 1451 N N . ALA A 1 175 ? -13.269 -14.803 16.249 1.00 92.75 175 ALA A N 1
ATOM 1452 C CA . ALA A 1 175 ? -14.594 -14.361 15.846 1.00 92.75 175 ALA A CA 1
ATOM 1453 C C . ALA A 1 175 ? -14.615 -14.214 14.323 1.00 92.75 175 ALA A C 1
ATOM 1455 O O . ALA A 1 175 ? -13.604 -13.857 13.723 1.00 92.75 175 ALA A O 1
ATOM 1456 N N . GLY A 1 176 ? -15.763 -14.478 13.706 1.00 91.75 176 GLY A N 1
ATOM 1457 C CA . GLY A 1 176 ? -15.979 -14.271 12.277 1.00 91.75 176 GLY A CA 1
ATOM 1458 C C . GLY A 1 176 ? -16.878 -13.070 12.010 1.00 91.75 176 GLY A C 1
ATOM 1459 O O . GLY A 1 176 ? -17.649 -12.642 12.872 1.00 91.75 176 GLY A O 1
ATOM 1460 N N . SER A 1 177 ? -16.802 -12.542 10.793 1.00 91.94 177 SER A N 1
ATOM 1461 C CA . SER A 1 177 ? -17.774 -11.591 10.265 1.00 91.94 177 SER A CA 1
ATOM 1462 C C . SER A 1 177 ? -17.912 -11.776 8.767 1.00 91.94 177 SER A C 1
ATOM 1464 O O . SER A 1 177 ? -16.933 -12.035 8.074 1.00 91.94 177 SER A O 1
ATOM 1466 N N . LEU A 1 178 ? -19.119 -11.544 8.267 1.00 93.00 178 LEU A N 1
ATOM 1467 C CA . LEU A 1 178 ? -19.325 -11.274 6.854 1.00 93.00 178 LEU A CA 1
ATOM 1468 C C . LEU A 1 178 ? -18.853 -9.850 6.532 1.00 93.00 178 LEU A C 1
ATOM 1470 O O . LEU A 1 178 ? -19.034 -8.930 7.345 1.00 93.00 178 LEU A O 1
ATOM 1474 N N . LEU A 1 179 ? -18.223 -9.704 5.366 1.00 92.56 179 LEU A N 1
ATOM 1475 C CA . LEU A 1 179 ? -17.689 -8.454 4.838 1.00 92.56 179 LEU A CA 1
ATOM 1476 C C . LEU A 1 179 ? -18.424 -8.116 3.544 1.00 92.56 179 LEU A C 1
ATOM 1478 O O . LEU A 1 179 ? -18.489 -8.943 2.639 1.00 92.56 179 LEU A O 1
ATOM 1482 N N . LEU A 1 180 ? -18.979 -6.911 3.471 1.00 93.81 180 LEU A N 1
ATOM 1483 C CA . LEU A 1 180 ? -19.658 -6.401 2.283 1.00 93.81 180 LEU A CA 1
ATOM 1484 C C . LEU A 1 180 ? -18.862 -5.216 1.761 1.00 93.81 180 LEU A C 1
ATOM 1486 O O . LEU A 1 180 ? -18.814 -4.181 2.422 1.00 93.81 180 LEU A O 1
ATOM 1490 N N . GLY A 1 181 ? -18.216 -5.381 0.613 1.00 92.44 181 GLY A N 1
ATOM 1491 C CA . GLY A 1 181 ? -17.341 -4.363 0.049 1.00 92.44 181 GLY A CA 1
ATOM 1492 C C . GLY A 1 181 ? -17.686 -4.010 -1.388 1.00 92.44 181 GLY A C 1
ATOM 1493 O O . GLY A 1 181 ? -18.250 -4.818 -2.122 1.00 92.44 181 GLY A O 1
ATOM 1494 N N . SER A 1 182 ? -17.330 -2.791 -1.771 1.00 94.00 182 SER A N 1
ATOM 1495 C CA . SER A 1 182 ? -17.362 -2.310 -3.148 1.00 94.00 182 SER A CA 1
ATOM 1496 C C . SER A 1 182 ? -16.198 -1.354 -3.359 1.00 94.00 182 SER A C 1
ATOM 1498 O O . SER A 1 182 ? -15.782 -0.667 -2.427 1.00 94.00 182 SER A O 1
ATOM 1500 N N . GLY A 1 183 ? -15.697 -1.278 -4.587 1.00 90.88 183 GLY A N 1
ATOM 1501 C CA . GLY A 1 183 ? -14.610 -0.375 -4.931 1.00 90.88 183 GLY A CA 1
ATOM 1502 C C . GLY A 1 183 ? -14.741 0.203 -6.328 1.00 90.88 183 GLY A C 1
ATOM 1503 O O . GLY A 1 183 ? -15.474 -0.311 -7.171 1.00 90.88 183 GLY A O 1
ATOM 1504 N N . PHE A 1 184 ? -14.032 1.303 -6.527 1.00 91.81 184 PHE A N 1
ATOM 1505 C CA . PHE A 1 184 ? -13.866 2.015 -7.779 1.00 91.81 184 PHE A CA 1
ATOM 1506 C C . PHE A 1 184 ? -12.383 1.978 -8.153 1.00 91.81 184 PHE A C 1
ATOM 1508 O O . PHE A 1 184 ? -11.539 2.250 -7.294 1.00 91.81 184 PHE A O 1
ATOM 1515 N N . TYR A 1 185 ? -12.070 1.645 -9.407 1.00 85.00 185 TYR A N 1
ATOM 1516 C CA . TYR A 1 185 ? -10.707 1.454 -9.912 1.00 85.00 185 TYR A CA 1
ATOM 1517 C C . TYR A 1 185 ? -10.587 1.889 -11.374 1.00 85.00 185 TYR A C 1
ATOM 1519 O O . TYR A 1 185 ? -11.617 1.814 -12.084 1.00 85.00 185 TYR A O 1
#

Nearest PDB structures (foldseek):
  2guf-assembly1_A  TM=4.000E-01  e=2.950E+00  Escherichia coli
  1nqe-assembly1_A  TM=4.433E-01  e=4.562E+00  Escherichia coli
  1nqf-assembly1_A  TM=4.121E-01  e=2.950E+00  Escherichia coli
  3m8b-assembly1_A  TM=4.633E-01  e=6.326E+00  Escherichia coli
  7nsu-assembly1_F  TM=3.369E-01  e=5.673E+00  Escherichia coli K-12

pLDDT: mean 80.9, std 16.2, range [36.03, 95.25]

Sequence (185 aa):
MRYTIIQITTFFFVILNITFAIAQDKDTLYVQEYPHKWWVKAFIPNKMLTILHDKKIYNPTYPQNIGVGVGLRKIIGMNLLVSFSVFPLKTDTDLSSSITDFQMHKYGKKLLLDGYYQDYRGFFTQRKQDGKKVYTLFPNLTVKRWGLDGTYVLCNKRFSLRAAFEQSERQIKSAGSLLLGSGFY